Protein AF-A0A225WKA5-F1 (afdb_monomer)

Secondary structure (DSSP, 8-state):
---------------HHHHHHHHHHHHHHTTT--HHHHHHHHHHH--SHHHHHHHHHH---SHHHHHHHHIIIIIS--HHHHHHHHHH--PPTT--HHHHHHHHHHHHHHTT---HHHHHHHHHHT---HHHHHHHHHHHHHS----------SS-HHHHHHHHHHHHHHHHHTT--

Sequence (177 aa):
MSPYVKNDTRMIQPVYSEARSFWNAFERATNGLNDAVGLNAFRVLLKGKAGEDWWMYSKIEDLPTLKTRFCNQFICQTPLQMIERLRNAKRSKGMSAEVWGDVITSLCDAAHVTDPQMRYQYFLTGLRNKECKAAVQTTMVNDIPLQGETPKKSSNEDNVMQQMMDLMQQAQNFMVA

Organism: NCBI:txid4795

Solvent-accessible surface area (backbone atoms only — not comparable to full-atom values): 10729 Å² total; per-residue (Å²): 140,87,84,82,85,81,86,74,77,63,82,67,75,66,55,45,67,56,44,45,51,49,48,56,52,48,51,63,75,39,62,92,54,55,46,71,60,43,50,52,54,50,57,70,68,50,64,62,68,72,43,52,52,49,55,70,74,63,73,65,86,42,56,70,51,41,50,51,53,48,34,53,71,51,50,45,74,41,56,67,54,31,48,52,49,47,73,68,41,58,60,55,92,91,59,54,70,64,65,45,46,53,52,45,50,54,43,28,61,74,34,66,56,79,55,67,67,60,54,49,52,43,54,49,69,16,48,78,50,67,65,62,42,46,56,57,51,55,55,54,68,75,70,58,83,90,68,84,86,88,89,85,94,77,89,55,67,70,56,52,52,51,54,50,50,54,49,55,54,55,57,49,62,67,72,77,107

Foldseek 3Di:
DDDDDDPPPPPPLPPLVNLVVVVVVLCVVCPPPFFVVSVVVVVVVQDDDVSVVCVVPQPDDGPVSVVVSSCPPRNQCDLVNLVVCLLPAADDPPDALVNLLVVLVVSCVSSVPPDPVVSVVSSLNRYPDPVVSVVVVVVVVVPDPPDDDDDDDDDCPVVVVVVVVVVSVVVVVVVVD

Radius of gyration: 23.47 Å; Cα contacts (8 Å, |Δi|>4): 78; chains: 1; bounding box: 44×26×66 Å

Structure (mmCIF, N/CA/C/O backbone):
data_AF-A0A225WKA5-F1
#
_entry.id   AF-A0A225WKA5-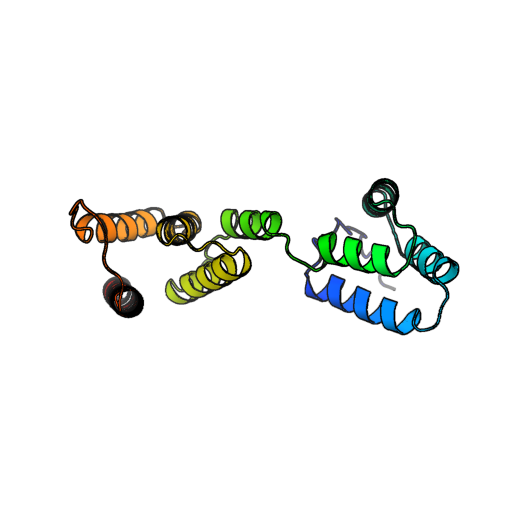F1
#
loop_
_atom_site.group_PDB
_atom_site.id
_atom_site.type_symbol
_atom_site.label_atom_id
_atom_site.label_alt_id
_atom_site.label_comp_id
_atom_site.label_asym_id
_atom_site.label_entity_id
_atom_site.label_seq_id
_atom_site.pdbx_PDB_ins_code
_atom_site.Cartn_x
_atom_site.Cartn_y
_atom_site.Cartn_z
_atom_site.occupancy
_atom_site.B_iso_or_equiv
_atom_site.auth_seq_id
_atom_site.auth_comp_id
_atom_site.auth_asym_id
_atom_site.auth_atom_id
_atom_site.pdbx_PDB_model_num
ATOM 1 N N . MET A 1 1 ? -30.125 -10.705 -28.730 1.00 31.92 1 MET A N 1
ATOM 2 C CA . MET A 1 1 ? -29.424 -9.420 -28.942 1.00 31.92 1 MET A CA 1
ATOM 3 C C . MET A 1 1 ? -29.598 -8.589 -27.686 1.00 31.92 1 MET A C 1
ATOM 5 O O . MET A 1 1 ? -30.723 -8.233 -27.375 1.00 31.92 1 MET A O 1
ATOM 9 N N . SER A 1 2 ? -28.526 -8.379 -26.924 1.00 29.16 2 SER A N 1
ATOM 10 C CA . SER A 1 2 ? -28.539 -7.569 -25.700 1.00 29.16 2 SER A CA 1
ATOM 11 C C . SER A 1 2 ? -27.707 -6.313 -25.957 1.00 29.16 2 SER A C 1
ATOM 13 O O . SER A 1 2 ? -26.537 -6.469 -26.314 1.00 29.16 2 SER A O 1
ATOM 15 N N . PRO A 1 3 ? -28.268 -5.096 -25.861 1.00 43.59 3 PRO A N 1
ATOM 16 C CA . PRO A 1 3 ? -27.495 -3.881 -26.037 1.00 43.59 3 PRO A CA 1
ATOM 17 C C . PRO A 1 3 ? -27.252 -3.177 -24.689 1.00 43.59 3 PRO A C 1
ATOM 19 O O . PRO A 1 3 ? -28.102 -3.179 -23.804 1.00 43.59 3 PRO A O 1
ATOM 22 N N . TYR A 1 4 ? -26.094 -2.518 -24.594 1.00 31.08 4 TYR A N 1
ATOM 23 C CA . TYR A 1 4 ? -25.677 -1.567 -23.552 1.00 31.08 4 TYR A CA 1
ATOM 24 C C . TYR A 1 4 ? -25.194 -2.125 -22.205 1.00 31.08 4 TYR A C 1
ATOM 26 O O . TYR A 1 4 ? -25.865 -2.028 -21.181 1.00 31.08 4 TYR A O 1
ATOM 34 N N . VAL A 1 5 ? -23.919 -2.527 -22.171 1.00 35.34 5 VAL A N 1
ATOM 35 C CA . VAL A 1 5 ? -23.093 -2.355 -20.966 1.00 35.34 5 VAL A CA 1
ATOM 36 C C . VAL A 1 5 ? -22.482 -0.956 -21.035 1.00 35.34 5 VAL A C 1
ATOM 38 O O . VAL A 1 5 ? -21.660 -0.662 -21.903 1.00 35.34 5 VAL A O 1
ATOM 41 N N . LYS A 1 6 ? -22.938 -0.066 -20.151 1.00 34.47 6 LYS A N 1
ATOM 42 C CA . LYS A 1 6 ? -22.339 1.255 -19.940 1.00 34.47 6 LYS A CA 1
ATOM 43 C C . LYS A 1 6 ? -20.906 1.069 -19.442 1.00 34.47 6 LYS A C 1
ATOM 45 O O . LYS A 1 6 ? -20.691 0.536 -18.357 1.00 34.47 6 LYS A O 1
ATOM 50 N N . ASN A 1 7 ? -19.946 1.543 -20.230 1.00 33.62 7 ASN A N 1
ATOM 51 C CA . ASN A 1 7 ? -18.567 1.757 -19.804 1.00 33.62 7 ASN A CA 1
ATOM 52 C C . ASN A 1 7 ? -18.511 2.933 -18.816 1.00 33.62 7 ASN A C 1
ATOM 54 O O . ASN A 1 7 ? -18.065 4.022 -19.157 1.00 33.62 7 ASN A O 1
ATOM 58 N N . ASP A 1 8 ? -18.951 2.704 -17.582 1.00 28.50 8 ASP A N 1
ATOM 59 C CA . ASP A 1 8 ? -18.585 3.527 -16.428 1.00 28.50 8 ASP A CA 1
ATOM 60 C C . ASP A 1 8 ? -17.388 2.876 -15.730 1.00 28.50 8 ASP A C 1
ATOM 62 O O . ASP A 1 8 ? -17.425 2.493 -14.562 1.00 28.50 8 ASP A O 1
ATOM 66 N N . THR A 1 9 ? -16.279 2.745 -16.462 1.00 37.16 9 THR A N 1
ATOM 67 C CA . THR A 1 9 ? -14.976 2.470 -15.848 1.00 37.16 9 THR A CA 1
ATOM 68 C C . THR A 1 9 ? -14.445 3.783 -15.282 1.00 37.16 9 THR A C 1
ATOM 70 O O . THR A 1 9 ? -13.454 4.347 -15.744 1.00 37.16 9 THR A O 1
ATOM 73 N N . ARG A 1 10 ? -15.133 4.297 -14.254 1.00 39.62 10 ARG A N 1
ATOM 74 C CA . ARG A 1 10 ? -14.455 5.086 -13.225 1.00 39.62 10 ARG A CA 1
ATOM 75 C C . ARG A 1 10 ? -13.290 4.220 -12.800 1.00 39.62 10 ARG A C 1
ATOM 77 O O . ARG A 1 10 ? -13.540 3.066 -12.473 1.00 39.62 10 ARG A O 1
ATOM 84 N N . MET A 1 11 ? -12.073 4.752 -12.886 1.00 37.97 11 MET A N 1
ATOM 85 C CA . MET A 1 11 ? -10.850 4.161 -12.348 1.00 37.97 11 MET A CA 1
ATOM 86 C C . MET A 1 11 ? -11.195 3.387 -11.079 1.00 37.97 11 MET A C 1
ATOM 88 O O . MET A 1 11 ? -11.372 3.978 -10.011 1.00 37.97 11 MET A O 1
ATOM 92 N N . ILE A 1 12 ? -11.397 2.078 -11.240 1.00 36.72 12 ILE A N 1
ATOM 93 C CA . ILE A 1 12 ? -11.594 1.172 -10.130 1.00 36.72 12 ILE A CA 1
ATOM 94 C C . ILE A 1 12 ? -10.272 1.317 -9.412 1.00 36.72 12 ILE A C 1
ATOM 96 O O . ILE A 1 12 ? -9.218 1.077 -10.004 1.00 36.72 12 ILE A O 1
ATOM 100 N N . GLN A 1 13 ? -10.321 1.855 -8.192 1.00 39.25 13 GLN A N 1
ATOM 101 C CA . GLN A 1 13 ? -9.185 1.766 -7.295 1.00 39.25 13 GLN A CA 1
ATOM 102 C C . GLN A 1 13 ? -8.666 0.343 -7.426 1.00 39.25 13 GLN A C 1
ATOM 104 O O . GLN A 1 13 ? -9.467 -0.562 -7.183 1.00 39.25 13 GLN A O 1
ATOM 109 N N . PRO A 1 14 ? -7.422 0.125 -7.882 1.00 43.31 14 PRO A N 1
ATOM 110 C CA . PRO A 1 14 ? -6.991 -1.222 -8.156 1.00 43.31 14 PRO A CA 1
ATOM 111 C C . PRO A 1 14 ? -7.135 -1.970 -6.844 1.00 43.31 14 PRO A C 1
ATOM 113 O O . PRO A 1 14 ? -6.520 -1.622 -5.830 1.00 43.31 14 PRO A O 1
ATOM 116 N N . VAL A 1 15 ? -8.012 -2.968 -6.837 1.00 47.06 15 VAL A N 1
ATOM 117 C CA . VAL A 1 15 ? -7.947 -3.973 -5.796 1.00 47.06 15 VAL A CA 1
ATOM 118 C C . VAL A 1 15 ? -6.543 -4.539 -5.974 1.00 47.06 15 VAL A C 1
ATOM 120 O O . VAL A 1 15 ? -6.186 -4.967 -7.065 1.00 47.06 15 VAL A O 1
ATOM 123 N N . TYR A 1 16 ? -5.691 -4.417 -4.959 1.00 50.78 16 TYR A N 1
ATOM 124 C CA . TYR A 1 16 ? -4.251 -4.709 -5.041 1.00 50.78 16 TYR A CA 1
ATOM 125 C C . TYR A 1 16 ? -3.954 -6.076 -5.683 1.00 50.78 16 TYR A C 1
ATOM 127 O O . TYR A 1 16 ? -2.935 -6.253 -6.353 1.00 50.78 16 TYR A O 1
ATOM 135 N N . SER A 1 17 ? -4.885 -7.024 -5.541 1.00 56.81 17 SER A N 1
ATOM 136 C CA . SER A 1 17 ? -4.888 -8.325 -6.211 1.00 56.81 17 SER A CA 1
ATOM 137 C C . SER A 1 17 ? -4.897 -8.240 -7.741 1.00 56.81 17 SER A C 1
ATOM 139 O O . SER A 1 17 ? -4.194 -9.010 -8.392 1.00 56.81 17 SER A O 1
ATOM 141 N N . GLU A 1 18 ? -5.644 -7.313 -8.333 1.00 72.00 18 GLU A N 1
ATOM 142 C CA . GLU A 1 18 ? -5.747 -7.118 -9.782 1.00 72.00 18 GLU A CA 1
ATOM 143 C C . GLU A 1 18 ? -4.481 -6.480 -10.355 1.00 72.00 18 GLU A C 1
ATOM 145 O O . GLU A 1 18 ? -3.959 -6.967 -11.355 1.00 72.00 18 GLU A O 1
ATOM 150 N N . ALA A 1 19 ? -3.919 -5.464 -9.690 1.00 77.94 19 ALA A N 1
ATOM 151 C CA . ALA A 1 19 ? -2.657 -4.846 -10.111 1.00 77.94 19 ALA A CA 1
ATOM 152 C C . ALA A 1 19 ? -1.478 -5.830 -10.025 1.00 77.94 19 ALA A C 1
ATOM 154 O O . ALA A 1 19 ? -0.649 -5.902 -10.935 1.00 77.94 19 ALA A O 1
ATOM 155 N N . ARG A 1 20 ? -1.425 -6.640 -8.958 1.00 78.62 20 ARG A N 1
ATOM 156 C CA . ARG A 1 20 ? -0.445 -7.725 -8.810 1.00 78.62 20 ARG A CA 1
ATOM 157 C C . ARG A 1 20 ? -0.624 -8.796 -9.892 1.00 78.62 20 ARG A C 1
ATOM 159 O O . ARG A 1 20 ? 0.364 -9.216 -10.486 1.00 78.62 20 ARG A O 1
ATOM 166 N N . SER A 1 21 ? -1.861 -9.214 -10.166 1.00 82.88 21 SER A N 1
ATOM 167 C CA . SER A 1 21 ? -2.159 -10.220 -11.198 1.00 82.88 21 SER A CA 1
ATOM 168 C C . SER A 1 21 ? -1.810 -9.722 -12.599 1.00 82.88 21 SER A C 1
ATOM 170 O O . SER A 1 21 ? -1.187 -10.452 -13.368 1.00 82.88 21 SER A O 1
ATOM 172 N N . PHE A 1 22 ? -2.136 -8.463 -12.904 1.00 86.31 22 PHE A N 1
ATOM 173 C CA . PHE A 1 22 ? -1.731 -7.791 -14.134 1.00 86.31 22 PHE A CA 1
ATOM 174 C C . PHE A 1 22 ? -0.208 -7.787 -14.289 1.00 86.31 22 PHE A C 1
ATOM 176 O O . PHE A 1 22 ? 0.294 -8.227 -15.321 1.00 86.31 22 PHE A O 1
ATOM 183 N N . TRP A 1 23 ? 0.529 -7.362 -13.255 1.00 88.38 23 TRP A N 1
ATOM 184 C CA . TRP A 1 23 ? 1.991 -7.324 -13.313 1.00 88.38 23 TRP A CA 1
ATOM 185 C C . TRP A 1 23 ? 2.598 -8.707 -13.562 1.00 88.38 23 TRP A C 1
ATOM 187 O O . TRP A 1 23 ? 3.473 -8.849 -14.408 1.00 88.38 23 TRP A O 1
ATOM 197 N N . ASN A 1 24 ? 2.099 -9.743 -12.884 1.00 86.25 24 ASN A N 1
ATOM 198 C CA . ASN A 1 24 ? 2.574 -11.113 -13.083 1.00 86.25 24 ASN A CA 1
ATOM 199 C C . ASN A 1 24 ? 2.313 -11.622 -14.512 1.00 86.25 24 ASN A C 1
ATOM 201 O O . ASN A 1 24 ? 3.142 -12.337 -15.075 1.00 86.25 24 ASN A O 1
ATOM 205 N N . ALA A 1 25 ? 1.165 -11.278 -15.105 1.00 88.62 25 ALA A N 1
ATOM 206 C CA . ALA A 1 25 ? 0.852 -11.634 -16.487 1.00 88.62 25 ALA A CA 1
ATOM 207 C C . ALA A 1 25 ? 1.746 -10.881 -17.483 1.00 88.62 25 ALA A C 1
ATOM 209 O O . ALA A 1 25 ? 2.270 -11.492 -18.414 1.00 88.62 25 ALA A O 1
ATOM 210 N N . PHE A 1 26 ? 1.961 -9.583 -17.253 1.00 88.69 26 PHE A N 1
ATOM 211 C CA . PHE A 1 26 ? 2.866 -8.755 -18.046 1.00 88.69 26 PHE A CA 1
ATOM 212 C C . PHE A 1 26 ? 4.297 -9.303 -18.004 1.00 88.69 26 PHE A C 1
ATOM 214 O O . PHE A 1 26 ? 4.866 -9.581 -19.051 1.00 88.69 26 PHE A O 1
ATOM 221 N N . GLU A 1 27 ? 4.836 -9.569 -16.811 1.00 89.31 27 GLU A N 1
ATOM 222 C CA . GLU A 1 27 ? 6.197 -10.084 -16.625 1.00 89.31 27 GLU A CA 1
ATOM 223 C C . GLU A 1 27 ? 6.415 -11.429 -17.331 1.00 89.31 27 GLU A C 1
ATOM 225 O O . GLU A 1 27 ? 7.447 -11.633 -17.965 1.00 89.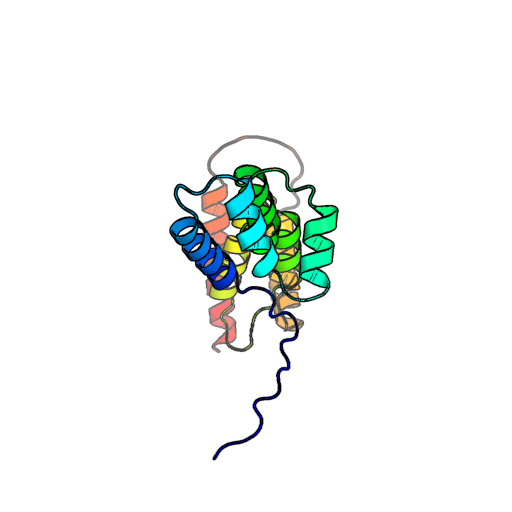31 27 GLU A O 1
ATOM 230 N N . ARG A 1 28 ? 5.422 -12.330 -17.298 1.00 89.75 28 ARG A N 1
ATOM 231 C CA . ARG A 1 28 ? 5.469 -13.590 -18.059 1.00 89.75 28 ARG A CA 1
ATOM 232 C C . ARG A 1 28 ? 5.476 -13.360 -19.568 1.00 89.75 28 ARG A C 1
ATOM 234 O O . ARG A 1 28 ? 6.207 -14.049 -20.271 1.00 89.75 28 ARG A O 1
ATOM 241 N N . ALA A 1 29 ? 4.666 -12.423 -20.057 1.00 86.56 29 ALA A N 1
ATOM 242 C CA . ALA A 1 29 ? 4.556 -12.121 -21.483 1.00 86.56 29 ALA A CA 1
ATOM 243 C C . ALA A 1 29 ? 5.790 -11.390 -22.032 1.00 86.56 29 ALA A C 1
ATOM 245 O O . ALA A 1 29 ? 6.108 -11.531 -23.211 1.00 86.56 29 ALA A O 1
ATOM 246 N N . THR A 1 30 ? 6.488 -10.625 -21.191 1.00 86.38 30 THR A N 1
ATOM 247 C CA . THR A 1 30 ? 7.678 -9.862 -21.583 1.00 86.38 30 THR A CA 1
ATOM 248 C C . THR A 1 30 ? 8.992 -10.516 -21.173 1.00 86.38 30 THR A C 1
ATOM 250 O O . THR A 1 30 ? 10.053 -9.918 -21.353 1.00 86.38 30 THR A O 1
ATOM 253 N N . ASN A 1 31 ? 8.954 -11.730 -20.620 1.00 86.81 31 ASN A N 1
ATOM 254 C CA . ASN A 1 31 ? 10.154 -12.439 -20.201 1.00 86.81 31 ASN A CA 1
ATOM 255 C C . ASN A 1 31 ? 11.072 -12.711 -21.406 1.00 86.81 31 ASN A C 1
ATOM 257 O O . ASN A 1 31 ? 10.655 -13.330 -22.382 1.00 86.81 31 ASN A O 1
ATOM 261 N N . GLY A 1 32 ? 12.322 -12.250 -21.334 1.00 83.75 32 GLY A N 1
ATOM 262 C CA . GLY A 1 32 ? 13.297 -12.378 -22.423 1.00 83.75 32 GLY A CA 1
ATOM 263 C C . GLY A 1 32 ? 13.188 -11.318 -23.528 1.00 83.75 32 GLY A C 1
ATOM 264 O O . GLY A 1 32 ? 13.974 -11.361 -24.474 1.00 83.75 32 GLY A O 1
ATOM 265 N N . LEU A 1 33 ? 12.262 -10.357 -23.423 1.00 89.25 33 LEU A N 1
ATOM 266 C CA . LEU A 1 33 ? 12.258 -9.179 -24.293 1.00 89.25 33 LEU A CA 1
ATOM 267 C C . LEU A 1 33 ? 13.326 -8.178 -23.843 1.00 89.25 33 LEU A C 1
ATOM 269 O O . LEU A 1 33 ? 13.637 -8.070 -22.659 1.00 89.25 33 LEU A O 1
ATOM 273 N N . ASN A 1 34 ? 13.860 -7.412 -24.794 1.00 92.31 34 ASN A N 1
ATOM 274 C CA . ASN A 1 34 ? 14.689 -6.258 -24.458 1.00 92.31 34 ASN A CA 1
ATOM 275 C C . ASN A 1 34 ? 13.832 -5.115 -23.883 1.00 92.31 34 ASN A C 1
ATOM 277 O O . ASN A 1 34 ? 12.622 -5.042 -24.134 1.00 92.31 34 ASN A O 1
ATOM 281 N N . ASP A 1 35 ? 14.478 -4.204 -23.151 1.00 91.00 35 ASP A N 1
ATOM 282 C CA . ASP A 1 35 ? 13.795 -3.113 -22.450 1.00 91.00 35 ASP A CA 1
ATOM 283 C C . ASP A 1 35 ? 12.934 -2.259 -23.385 1.00 91.00 35 ASP A C 1
ATOM 285 O O . ASP A 1 35 ? 11.771 -2.001 -23.089 1.00 91.00 35 ASP A O 1
ATOM 289 N N . ALA A 1 36 ? 13.449 -1.886 -24.558 1.00 91.94 36 ALA A N 1
ATOM 290 C CA . ALA A 1 36 ? 12.721 -1.043 -25.505 1.00 91.94 36 ALA A CA 1
ATOM 291 C C . ALA A 1 36 ? 11.400 -1.680 -25.973 1.00 91.94 36 ALA A C 1
ATOM 293 O O . ALA A 1 36 ? 10.366 -1.009 -26.035 1.00 91.94 36 ALA A O 1
ATOM 294 N N . VAL A 1 37 ? 11.406 -2.980 -26.285 1.00 92.25 37 VAL A N 1
ATOM 295 C CA . VAL A 1 37 ? 10.198 -3.705 -26.706 1.00 92.25 37 VAL A CA 1
ATOM 296 C C . VAL A 1 37 ? 9.228 -3.855 -25.536 1.00 92.25 37 VAL A C 1
ATOM 298 O O . VAL A 1 37 ? 8.034 -3.595 -25.701 1.00 92.25 37 VAL A O 1
ATOM 301 N N . GLY A 1 38 ? 9.720 -4.218 -24.350 1.00 92.12 38 GLY A N 1
ATOM 302 C CA . GLY A 1 38 ? 8.879 -4.375 -23.163 1.00 92.12 38 GLY A CA 1
ATOM 303 C C . GLY A 1 38 ? 8.224 -3.063 -22.712 1.00 92.12 38 GLY A C 1
ATOM 304 O O . GLY A 1 38 ? 7.031 -3.043 -22.406 1.00 92.12 38 GLY A O 1
ATOM 305 N N . LEU A 1 39 ? 8.960 -1.948 -22.743 1.00 92.81 39 LEU A N 1
ATOM 306 C CA . LEU A 1 39 ? 8.435 -0.619 -22.417 1.00 92.81 39 LEU A CA 1
ATOM 307 C C . LEU A 1 39 ? 7.378 -0.155 -23.423 1.00 92.81 39 LEU A C 1
ATOM 309 O O . LEU A 1 39 ? 6.334 0.358 -23.020 1.00 92.81 39 LEU A O 1
ATOM 313 N N . ASN A 1 40 ? 7.601 -0.375 -24.721 1.00 90.56 40 ASN A N 1
ATOM 314 C CA . ASN A 1 40 ? 6.606 -0.058 -25.746 1.00 90.56 40 ASN A CA 1
ATOM 315 C C . ASN A 1 40 ? 5.336 -0.901 -25.586 1.00 90.56 40 ASN A C 1
ATOM 317 O O . ASN A 1 40 ? 4.233 -0.362 -25.670 1.00 90.56 40 ASN A O 1
ATOM 321 N N . ALA A 1 41 ? 5.475 -2.199 -25.294 1.00 89.00 41 ALA A N 1
ATOM 322 C CA . ALA A 1 41 ? 4.337 -3.066 -25.007 1.00 89.00 41 ALA A CA 1
ATOM 323 C C . ALA A 1 41 ? 3.537 -2.559 -23.796 1.00 89.00 41 ALA A C 1
ATOM 325 O O . ALA A 1 41 ? 2.313 -2.465 -23.866 1.00 89.00 41 ALA A O 1
ATOM 326 N N . PHE A 1 42 ? 4.214 -2.155 -22.715 1.00 89.44 42 PHE A N 1
ATOM 327 C CA . PHE A 1 42 ? 3.549 -1.565 -21.552 1.00 89.44 42 PHE A CA 1
ATOM 328 C C . PHE A 1 42 ? 2.824 -0.258 -21.897 1.00 89.44 42 PHE A C 1
ATOM 330 O O . PHE A 1 42 ? 1.690 -0.048 -21.470 1.00 89.44 42 PHE A O 1
ATOM 337 N N . ARG A 1 43 ? 3.443 0.608 -22.707 1.00 86.62 43 ARG A N 1
ATOM 338 C CA . ARG A 1 43 ? 2.855 1.887 -23.124 1.00 86.62 43 ARG A CA 1
ATOM 339 C C . ARG A 1 43 ? 1.572 1.711 -23.936 1.00 86.62 43 ARG A C 1
ATOM 341 O O . ARG A 1 43 ? 0.646 2.487 -23.764 1.00 86.62 43 ARG A O 1
ATOM 348 N N . VAL A 1 44 ? 1.479 0.668 -24.761 1.00 86.38 44 VAL A N 1
ATOM 349 C CA . VAL A 1 44 ? 0.239 0.319 -25.485 1.00 86.38 44 VAL A CA 1
ATOM 350 C C . VAL A 1 44 ? -0.861 -0.177 -24.537 1.00 86.38 44 VAL A C 1
ATOM 352 O O . VAL A 1 44 ? -2.050 -0.003 -24.811 1.00 86.38 44 VAL A O 1
ATOM 355 N N . LEU A 1 45 ? -0.483 -0.809 -23.421 1.00 84.69 45 LEU A N 1
ATOM 356 C CA . LEU A 1 45 ? -1.426 -1.289 -22.408 1.00 84.69 45 LEU A CA 1
ATOM 357 C C . LEU A 1 45 ? -1.939 -0.170 -21.495 1.00 84.69 45 LEU A C 1
ATOM 359 O O . LEU A 1 45 ? -3.030 -0.309 -20.934 1.00 84.69 45 LEU A O 1
ATOM 363 N N . LEU A 1 46 ? -1.192 0.928 -21.352 1.00 82.06 46 LEU A N 1
ATOM 364 C CA . LEU A 1 46 ? -1.665 2.117 -20.654 1.00 82.06 46 LEU A CA 1
ATOM 365 C C . LEU A 1 46 ? -2.862 2.717 -21.392 1.00 82.06 46 LEU A C 1
ATOM 367 O O . LEU A 1 46 ? -2.856 2.921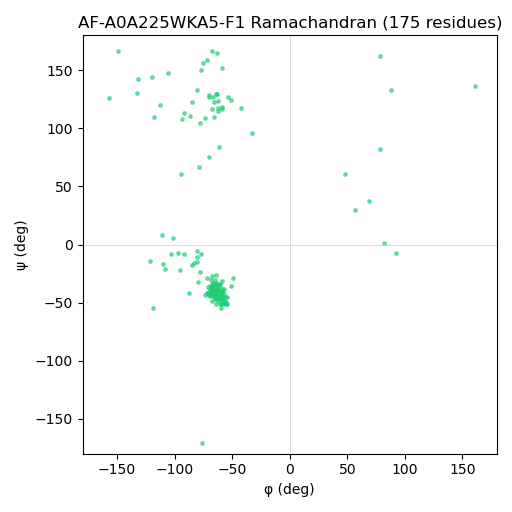 -22.602 1.00 82.06 46 LEU A O 1
ATOM 371 N N . LYS A 1 47 ? -3.931 2.981 -20.641 1.00 78.94 47 LYS A N 1
ATOM 372 C CA . LYS A 1 47 ? -5.159 3.569 -21.171 1.00 78.94 47 LYS A CA 1
ATOM 373 C C . LYS A 1 47 ? -5.604 4.729 -20.300 1.00 78.94 47 LYS A C 1
ATOM 375 O O . LYS A 1 47 ? -5.559 4.661 -19.073 1.00 78.94 47 LYS A O 1
ATOM 380 N N . GLY A 1 48 ? -6.122 5.760 -20.960 1.00 80.81 48 GLY A N 1
ATOM 381 C CA . GLY A 1 48 ? -6.713 6.923 -20.311 1.00 80.81 48 GLY A CA 1
ATOM 382 C C . GLY A 1 48 ? -5.688 7.930 -19.784 1.00 80.81 48 GLY A C 1
ATOM 383 O O . GLY A 1 48 ? -4.510 7.637 -19.596 1.00 80.81 48 GLY A O 1
ATOM 384 N N . LYS A 1 49 ? -6.175 9.147 -19.521 1.00 78.94 49 LYS A N 1
ATOM 385 C CA . LYS A 1 49 ? -5.343 10.307 -19.175 1.00 78.94 49 LYS A CA 1
ATOM 386 C C . LYS A 1 49 ? -4.470 10.085 -17.933 1.00 78.94 49 LYS A C 1
ATOM 388 O O . LYS A 1 49 ? -3.314 10.474 -17.927 1.00 78.94 49 LYS A O 1
ATOM 393 N N . ALA A 1 50 ? -4.999 9.421 -16.905 1.00 75.12 50 ALA A N 1
ATOM 394 C CA . ALA A 1 50 ? -4.260 9.176 -15.666 1.00 75.12 50 ALA A CA 1
ATOM 395 C C . ALA A 1 50 ? -3.048 8.242 -15.853 1.00 75.12 50 ALA A C 1
ATOM 397 O O . ALA A 1 50 ? -2.029 8.431 -15.193 1.00 75.12 50 ALA A O 1
ATOM 398 N N . GLY A 1 51 ? -3.149 7.249 -16.746 1.00 80.75 51 GLY A N 1
ATOM 399 C CA . GLY A 1 51 ? -2.042 6.344 -17.064 1.00 80.75 51 GLY A CA 1
ATOM 400 C C . GLY A 1 51 ? -0.943 7.036 -17.871 1.00 80.75 51 GLY A C 1
ATOM 401 O O . GLY A 1 51 ? 0.235 6.880 -17.558 1.00 80.75 51 GLY A O 1
ATOM 402 N N . GLU A 1 52 ? -1.340 7.852 -18.850 1.00 83.06 52 GLU A N 1
ATOM 403 C CA . GLU A 1 52 ? -0.423 8.672 -19.656 1.00 83.06 52 GLU A CA 1
ATOM 404 C C . GLU A 1 52 ? 0.302 9.727 -18.809 1.00 83.06 52 GLU A C 1
ATOM 406 O O . GLU A 1 52 ? 1.526 9.838 -18.878 1.00 83.06 52 GLU A O 1
ATOM 411 N N . ASP A 1 53 ? -0.430 10.451 -17.952 1.00 84.31 53 ASP A N 1
ATOM 412 C CA . ASP A 1 53 ? 0.153 11.432 -17.032 1.00 84.31 53 ASP A CA 1
ATOM 413 C C . ASP A 1 53 ? 1.169 10.741 -16.100 1.00 84.31 53 ASP A C 1
ATOM 415 O O . ASP A 1 53 ? 2.302 11.201 -15.952 1.00 84.31 53 ASP A O 1
ATOM 419 N N . TRP A 1 54 ? 0.811 9.590 -15.512 1.00 85.94 54 TRP A N 1
ATOM 420 C CA . TRP A 1 54 ? 1.730 8.823 -14.664 1.00 85.94 54 TRP A CA 1
ATOM 421 C C . TRP A 1 54 ? 2.997 8.406 -15.415 1.00 85.94 54 TRP A C 1
ATOM 423 O O . TRP A 1 54 ? 4.095 8.573 -14.882 1.00 85.94 54 TRP A O 1
ATOM 433 N N . TRP A 1 55 ? 2.872 7.904 -16.644 1.00 86.56 55 TRP A N 1
ATOM 434 C CA . TRP A 1 55 ? 4.016 7.508 -17.465 1.00 86.56 55 TRP A CA 1
ATOM 435 C C . TRP A 1 55 ? 4.953 8.685 -17.744 1.00 86.56 55 TRP A C 1
ATOM 437 O O . TRP A 1 55 ? 6.164 8.570 -17.546 1.00 86.56 55 TRP A O 1
ATOM 447 N N . MET A 1 56 ? 4.394 9.836 -18.129 1.00 85.88 56 MET A N 1
ATOM 448 C CA . MET A 1 56 ? 5.153 11.054 -18.417 1.00 85.88 56 MET A CA 1
ATOM 449 C C . MET A 1 56 ? 5.965 11.534 -17.204 1.00 85.88 56 MET A C 1
ATOM 451 O O . MET A 1 56 ? 7.129 11.907 -17.351 1.00 85.88 56 MET A O 1
ATOM 455 N N . TYR A 1 57 ? 5.384 11.496 -16.001 1.00 85.50 57 TYR A N 1
ATOM 456 C CA . TYR A 1 57 ? 6.052 11.971 -14.783 1.00 85.50 57 TYR A CA 1
ATOM 457 C C . TYR A 1 57 ? 6.962 10.932 -14.113 1.00 85.50 57 TYR A C 1
ATOM 459 O O . TYR A 1 57 ? 7.824 11.304 -13.315 1.00 85.50 57 TYR A O 1
ATOM 467 N N . SER A 1 58 ? 6.812 9.642 -14.429 1.00 78.81 58 SER A N 1
ATOM 468 C CA . SER A 1 58 ? 7.528 8.561 -13.732 1.00 78.81 58 SER A CA 1
ATOM 469 C C . SER A 1 58 ? 8.972 8.342 -14.188 1.00 78.81 58 SER A C 1
ATOM 471 O O . SER A 1 58 ? 9.693 7.621 -13.497 1.00 78.81 58 SER A O 1
ATOM 473 N N . LYS A 1 59 ? 9.401 8.969 -15.298 1.00 85.56 59 LYS A N 1
ATOM 474 C CA . LYS A 1 59 ? 10.763 8.871 -15.869 1.00 85.56 59 LYS A CA 1
ATOM 475 C C . LYS A 1 59 ? 11.250 7.418 -15.970 1.00 85.56 59 LYS A C 1
ATOM 477 O O . LYS A 1 59 ? 12.204 7.016 -15.311 1.00 85.56 59 LYS A O 1
ATOM 482 N N . ILE A 1 60 ? 10.518 6.611 -16.733 1.00 90.56 60 ILE A N 1
ATOM 483 C CA . ILE A 1 60 ? 10.784 5.179 -16.887 1.00 90.56 60 ILE A CA 1
ATOM 484 C C . ILE A 1 60 ? 11.709 4.977 -18.089 1.00 90.56 60 ILE A C 1
ATOM 486 O O . ILE A 1 60 ? 11.305 5.238 -19.221 1.00 90.56 60 ILE A O 1
ATOM 490 N N . GLU A 1 61 ? 12.933 4.519 -17.830 1.00 89.88 61 GLU A N 1
ATOM 491 C CA . GLU A 1 61 ? 13.981 4.341 -18.850 1.00 89.88 61 GLU A CA 1
ATOM 492 C C . GLU A 1 61 ? 14.272 2.861 -19.163 1.00 89.88 61 GLU A C 1
ATOM 494 O O . GLU A 1 61 ? 14.746 2.548 -20.250 1.00 89.88 61 GLU A O 1
ATOM 499 N N . ASP A 1 62 ? 13.916 1.944 -18.256 1.00 92.31 62 ASP A N 1
ATOM 500 C CA . ASP A 1 62 ? 14.142 0.498 -18.379 1.00 92.31 62 ASP A CA 1
ATOM 501 C C . ASP A 1 62 ? 13.043 -0.326 -17.666 1.00 92.31 62 ASP A C 1
ATOM 503 O O . ASP A 1 62 ? 12.230 0.209 -16.893 1.00 92.31 62 ASP A O 1
ATOM 507 N N . LEU A 1 63 ? 12.971 -1.639 -17.940 1.00 89.19 63 LEU A N 1
ATOM 508 C CA . LEU A 1 63 ? 11.979 -2.530 -17.319 1.00 89.19 63 LEU A CA 1
ATOM 509 C C . LEU A 1 63 ? 12.126 -2.654 -15.789 1.00 89.19 63 LEU A C 1
ATOM 511 O O . LEU A 1 63 ? 11.094 -2.691 -15.107 1.00 89.19 63 LEU A O 1
ATOM 515 N N . PRO A 1 64 ? 13.337 -2.697 -15.196 1.00 89.12 64 PRO A N 1
ATOM 516 C CA . PRO A 1 64 ? 13.498 -2.668 -13.739 1.00 89.12 64 PRO A CA 1
ATOM 517 C C . PRO A 1 64 ? 12.911 -1.413 -13.073 1.00 89.12 64 PRO A C 1
ATOM 519 O O . PRO A 1 64 ? 12.248 -1.500 -12.030 1.00 89.12 64 PRO A O 1
ATOM 522 N N . THR A 1 65 ? 13.095 -0.245 -13.683 1.00 89.50 65 THR A N 1
ATOM 523 C CA . THR A 1 65 ? 12.547 1.034 -13.224 1.00 89.50 65 THR A CA 1
ATOM 524 C C . THR A 1 65 ? 11.033 1.035 -13.369 1.00 89.50 65 THR A C 1
ATOM 526 O O . THR A 1 65 ? 10.336 1.404 -12.419 1.00 89.50 65 THR A O 1
ATOM 529 N N . LEU A 1 66 ? 10.504 0.537 -14.493 1.00 90.88 66 LEU A N 1
ATOM 530 C CA . LEU A 1 66 ? 9.065 0.328 -14.679 1.00 90.88 66 LEU A CA 1
ATOM 531 C C . LEU A 1 66 ? 8.488 -0.539 -13.556 1.00 90.88 66 LEU A C 1
ATOM 533 O O . LEU A 1 66 ? 7.525 -0.135 -12.904 1.00 90.88 66 LEU A O 1
ATOM 537 N N . LYS A 1 67 ? 9.101 -1.699 -13.294 1.00 86.25 67 LYS A N 1
ATOM 538 C CA . LYS A 1 67 ? 8.692 -2.630 -12.234 1.00 86.25 67 LYS A CA 1
ATOM 539 C C . LYS A 1 67 ? 8.652 -1.944 -10.883 1.00 86.25 67 LYS A C 1
ATOM 541 O O . LYS A 1 67 ? 7.649 -2.035 -10.179 1.00 86.25 67 LYS A O 1
ATOM 546 N N . THR A 1 68 ? 9.715 -1.227 -10.539 1.00 82.56 68 THR A N 1
ATOM 547 C CA . THR A 1 68 ? 9.834 -0.520 -9.261 1.00 82.56 68 THR A CA 1
ATOM 548 C C . THR A 1 68 ? 8.757 0.553 -9.113 1.00 82.56 68 THR A C 1
ATOM 550 O O . THR A 1 68 ? 8.063 0.596 -8.096 1.00 82.56 68 THR A O 1
ATOM 553 N N . ARG A 1 69 ? 8.559 1.400 -10.130 1.00 84.56 69 ARG A N 1
ATOM 554 C CA . ARG A 1 69 ? 7.555 2.477 -10.105 1.00 84.56 69 ARG A CA 1
ATOM 555 C C . ARG A 1 69 ? 6.134 1.926 -10.082 1.00 84.56 69 ARG A C 1
ATOM 557 O O . ARG A 1 69 ? 5.321 2.394 -9.289 1.00 84.56 69 ARG A O 1
ATOM 564 N N . PHE A 1 70 ? 5.848 0.918 -10.904 1.00 85.25 70 PHE A N 1
ATOM 565 C CA . PHE A 1 70 ? 4.542 0.268 -10.951 1.00 85.25 70 PHE A CA 1
ATOM 566 C C . PHE A 1 70 ? 4.222 -0.415 -9.625 1.00 85.25 70 PHE A C 1
ATOM 568 O O . PHE A 1 70 ? 3.126 -0.247 -9.093 1.00 85.25 70 PHE A O 1
ATOM 575 N N . CYS A 1 71 ? 5.197 -1.132 -9.056 1.00 78.25 71 CYS A N 1
ATOM 576 C CA . CYS A 1 71 ? 5.031 -1.751 -7.754 1.00 78.25 71 CYS A CA 1
ATOM 577 C C . CYS A 1 71 ? 4.743 -0.680 -6.704 1.00 78.25 71 CYS A C 1
ATOM 579 O O . CYS A 1 71 ? 3.698 -0.738 -6.078 1.00 78.25 71 CYS A O 1
ATOM 581 N N . ASN A 1 72 ? 5.581 0.346 -6.574 1.00 76.12 72 ASN A N 1
ATOM 582 C CA . ASN A 1 72 ? 5.398 1.391 -5.563 1.00 76.12 72 ASN A CA 1
ATOM 583 C C . ASN A 1 72 ? 4.069 2.149 -5.671 1.00 76.12 72 ASN A C 1
ATOM 585 O O . ASN A 1 72 ? 3.549 2.605 -4.657 1.00 76.12 72 ASN A O 1
ATOM 589 N N . GLN A 1 73 ? 3.533 2.298 -6.881 1.00 75.25 73 GLN A N 1
ATOM 590 C CA . GLN A 1 73 ? 2.308 3.056 -7.113 1.00 75.25 73 GLN A CA 1
ATOM 591 C C . GLN A 1 73 ? 1.038 2.209 -6.962 1.00 75.25 73 GLN A C 1
ATOM 593 O O . GLN A 1 73 ? 0.039 2.696 -6.427 1.00 75.25 73 GLN A O 1
ATOM 598 N N . PHE A 1 74 ? 1.057 0.974 -7.471 1.00 75.44 74 PHE A N 1
ATOM 599 C CA . PHE A 1 74 ? -0.153 0.176 -7.694 1.00 75.44 74 PHE A CA 1
ATOM 600 C C . PHE A 1 74 ? -0.171 -1.159 -6.943 1.00 75.44 74 PHE A C 1
ATOM 602 O O . PHE A 1 74 ? -1.228 -1.780 -6.850 1.00 75.44 74 PHE A O 1
ATOM 609 N N . ILE A 1 75 ? 0.968 -1.618 -6.415 1.00 70.38 75 ILE A N 1
ATOM 610 C CA . ILE A 1 75 ? 1.091 -2.924 -5.748 1.00 70.38 75 ILE A CA 1
ATOM 611 C C . ILE A 1 75 ? 1.501 -2.774 -4.281 1.00 70.38 75 ILE A C 1
ATOM 613 O O . ILE A 1 75 ? 0.844 -3.316 -3.398 1.00 70.38 75 ILE A O 1
ATOM 617 N N . CYS A 1 76 ? 2.600 -2.079 -4.012 1.00 65.56 76 CYS A N 1
ATOM 618 C CA . CYS A 1 76 ? 3.037 -1.727 -2.677 1.00 65.56 76 CYS A CA 1
ATOM 619 C C . CYS A 1 76 ? 2.066 -0.684 -2.140 1.00 65.56 76 CYS A C 1
ATOM 621 O O . CYS A 1 76 ? 1.848 0.354 -2.761 1.00 65.56 76 CYS A O 1
ATOM 623 N N . GLN A 1 77 ? 1.509 -0.935 -0.964 1.00 66.06 77 GLN A N 1
ATOM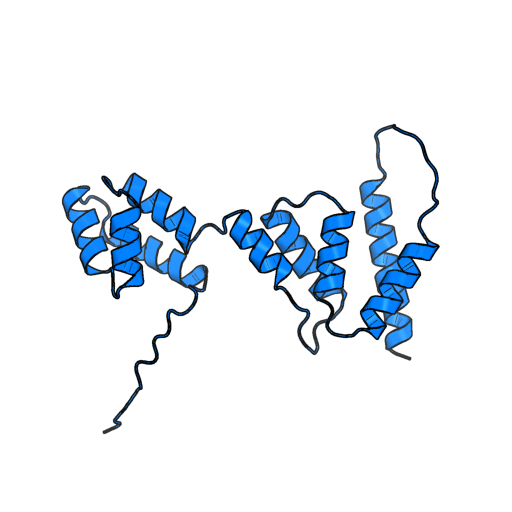 624 C CA . GLN A 1 77 ? 0.905 0.138 -0.197 1.00 66.06 77 GLN A CA 1
ATOM 625 C C . GLN A 1 77 ? 2.063 0.967 0.357 1.00 66.06 77 GLN A C 1
ATOM 627 O O . GLN A 1 77 ? 2.822 0.487 1.198 1.00 66.06 77 GLN A O 1
ATOM 632 N N . THR A 1 78 ? 2.264 2.184 -0.152 1.00 66.88 78 THR A N 1
ATOM 633 C CA . THR A 1 78 ? 3.251 3.083 0.464 1.00 66.88 78 THR A CA 1
ATOM 634 C C . THR A 1 78 ? 2.862 3.317 1.930 1.00 66.88 78 THR A C 1
ATOM 636 O O . THR A 1 78 ? 1.668 3.283 2.239 1.00 66.88 78 THR A O 1
ATOM 639 N N . PRO A 1 79 ? 3.804 3.604 2.847 1.00 64.69 79 PRO A N 1
ATOM 640 C CA . PRO A 1 79 ? 3.457 3.933 4.232 1.00 64.69 79 PRO A CA 1
ATOM 641 C C . PRO A 1 79 ? 2.3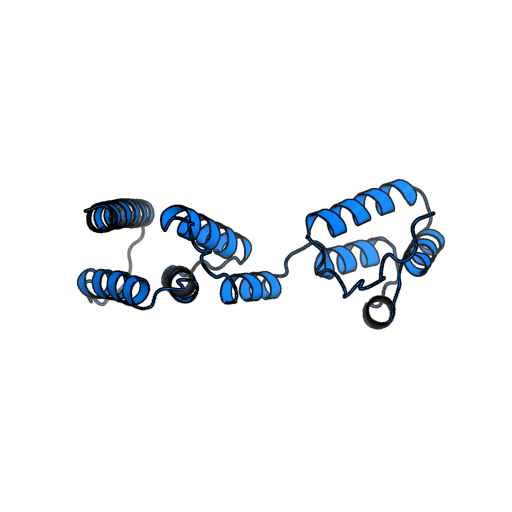83 5.030 4.327 1.00 64.69 79 PRO A C 1
ATOM 643 O O . PRO A 1 79 ? 1.466 4.938 5.132 1.00 64.69 79 PRO A O 1
ATOM 646 N N . LEU A 1 80 ? 2.415 6.013 3.419 1.00 68.88 80 LEU A N 1
ATOM 647 C CA . LEU A 1 80 ? 1.383 7.048 3.309 1.00 68.88 80 LEU A CA 1
ATOM 648 C C . LEU A 1 80 ? 0.016 6.493 2.886 1.00 68.88 80 LEU A C 1
ATOM 650 O O . LEU A 1 80 ? -0.995 6.856 3.476 1.00 68.88 80 LEU A O 1
ATOM 654 N N . GLN A 1 81 ? -0.038 5.603 1.893 1.00 72.69 81 GLN A N 1
ATOM 655 C CA . GLN A 1 81 ? -1.288 4.947 1.491 1.00 72.69 81 GLN A CA 1
ATOM 656 C C . GLN A 1 81 ? -1.826 4.019 2.582 1.00 72.69 81 GLN A C 1
ATOM 658 O O . GLN A 1 81 ? -3.042 3.904 2.733 1.00 72.69 81 GLN A O 1
ATOM 663 N N . MET A 1 82 ? -0.940 3.378 3.348 1.00 77.12 82 MET A N 1
ATOM 664 C CA . MET A 1 82 ? -1.308 2.590 4.518 1.00 77.12 82 MET A CA 1
ATOM 665 C C . MET A 1 82 ? -1.936 3.462 5.591 1.00 77.12 82 MET A C 1
ATOM 667 O O . MET A 1 82 ? -3.053 3.175 6.008 1.00 77.12 82 MET A O 1
ATOM 671 N N . ILE A 1 83 ? -1.279 4.563 5.959 1.00 78.38 83 ILE A N 1
ATOM 672 C CA . ILE A 1 83 ? -1.800 5.553 6.907 1.00 78.38 83 ILE A CA 1
ATOM 673 C C . ILE A 1 83 ? -3.150 6.107 6.430 1.00 78.38 83 ILE A C 1
ATOM 675 O O . ILE A 1 83 ? -4.090 6.204 7.216 1.00 78.38 83 ILE A O 1
ATOM 679 N N . GLU A 1 84 ? -3.295 6.412 5.140 1.00 80.00 84 GLU A N 1
ATOM 680 C CA . GLU A 1 84 ? -4.552 6.901 4.565 1.00 80.00 84 GLU A CA 1
ATOM 681 C C . GLU A 1 84 ? -5.674 5.857 4.661 1.00 80.00 84 GLU A C 1
ATOM 683 O O . GLU A 1 84 ? -6.810 6.176 5.020 1.00 80.00 84 GLU A O 1
ATOM 688 N N . ARG A 1 85 ? -5.363 4.587 4.378 1.00 78.94 85 ARG A N 1
ATOM 689 C CA . ARG A 1 85 ? -6.290 3.465 4.570 1.00 78.94 85 ARG A CA 1
ATOM 690 C C . ARG A 1 85 ? -6.742 3.365 6.016 1.00 78.94 85 ARG A C 1
ATOM 692 O O . ARG A 1 85 ? -7.927 3.193 6.279 1.00 78.94 85 ARG A O 1
ATOM 699 N N . LEU A 1 86 ? -5.784 3.480 6.922 1.00 83.31 86 LEU A N 1
ATOM 700 C CA . LEU A 1 86 ? -5.954 3.332 8.354 1.00 83.31 86 LEU A CA 1
ATOM 701 C C . LEU A 1 86 ? -6.822 4.466 8.920 1.00 83.31 86 LEU A C 1
ATOM 703 O O . LEU A 1 86 ? -7.774 4.211 9.652 1.00 83.31 86 LEU A O 1
ATOM 707 N N . ARG A 1 87 ? -6.603 5.702 8.456 1.00 82.62 87 ARG A N 1
ATOM 708 C CA . ARG A 1 87 ? -7.431 6.878 8.771 1.00 82.62 87 ARG A CA 1
ATOM 709 C C . ARG A 1 87 ? -8.876 6.749 8.283 1.00 82.62 87 ARG A C 1
ATOM 711 O O . ARG A 1 87 ? -9.797 7.223 8.943 1.00 82.62 87 ARG A O 1
ATOM 718 N N . ASN A 1 88 ? -9.079 6.138 7.118 1.00 82.88 88 ASN A N 1
ATOM 719 C CA . ASN A 1 88 ? -10.402 6.004 6.503 1.00 82.88 88 ASN A CA 1
ATOM 720 C C . ASN A 1 88 ? -11.133 4.711 6.885 1.00 82.88 88 ASN A C 1
ATOM 722 O O . ASN A 1 88 ? -12.312 4.552 6.544 1.00 82.88 88 ASN A O 1
ATOM 726 N N . ALA A 1 89 ? -10.461 3.789 7.572 1.00 86.88 89 ALA A N 1
ATOM 727 C CA . ALA A 1 89 ? -11.037 2.524 7.979 1.00 86.88 89 ALA A CA 1
ATOM 728 C C . ALA A 1 89 ? -12.189 2.774 8.966 1.00 86.88 89 ALA A C 1
ATOM 730 O O . ALA A 1 89 ? -12.071 3.519 9.939 1.00 86.88 89 ALA A O 1
ATOM 731 N N . LYS A 1 90 ? -13.344 2.160 8.700 1.00 88.75 90 LYS A N 1
ATOM 732 C CA . LYS A 1 90 ? -14.535 2.263 9.549 1.00 88.75 90 LYS A CA 1
ATOM 733 C C . LYS A 1 90 ? -15.108 0.880 9.776 1.00 88.75 90 LYS A C 1
ATOM 735 O O . LYS A 1 90 ? -15.413 0.195 8.797 1.00 88.75 90 LYS A O 1
ATOM 740 N N . ARG A 1 91 ? -15.380 0.531 11.034 1.00 88.50 91 ARG A N 1
ATOM 741 C CA . ARG A 1 91 ? -16.055 -0.720 11.396 1.00 88.50 91 ARG A CA 1
ATOM 742 C C . ARG A 1 91 ? -17.368 -0.841 10.626 1.00 88.50 91 ARG A C 1
ATOM 744 O O . ARG A 1 91 ? -18.183 0.089 10.637 1.00 88.50 91 ARG A O 1
ATOM 751 N N . SER A 1 92 ? -17.573 -1.951 9.925 1.00 85.19 92 SER A N 1
ATOM 752 C CA . SER A 1 92 ? -18.816 -2.217 9.197 1.00 85.19 92 SER A CA 1
ATOM 753 C C . SER A 1 92 ? -19.947 -2.606 10.159 1.00 85.19 92 SER A C 1
ATOM 755 O O . SER A 1 92 ? -19.721 -3.054 11.284 1.00 85.19 92 SER A O 1
ATOM 757 N N . LYS A 1 93 ? -21.203 -2.397 9.740 1.00 79.81 93 LYS A N 1
ATOM 758 C CA . LYS A 1 93 ? -22.370 -2.819 10.530 1.00 79.81 93 LYS A CA 1
ATOM 759 C C . LYS A 1 93 ? -2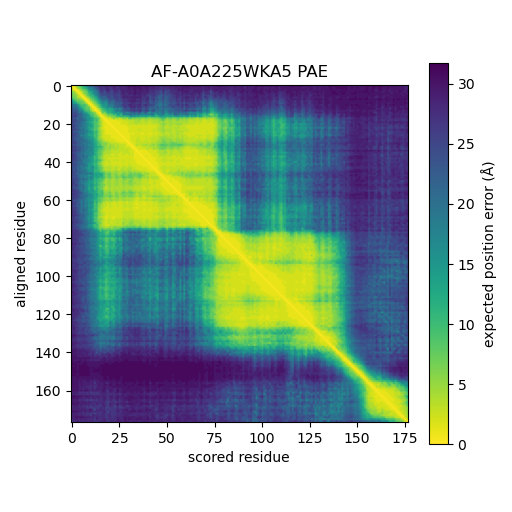2.392 -4.355 10.571 1.00 79.81 93 LYS A C 1
ATOM 761 O O . LYS A 1 93 ? -22.332 -4.970 9.515 1.00 79.81 93 LYS A O 1
ATOM 766 N N . GLY A 1 94 ? -22.463 -4.943 11.767 1.00 79.56 94 GLY A N 1
ATOM 767 C CA . GLY A 1 94 ? -22.441 -6.402 11.967 1.00 79.56 94 GLY A CA 1
ATOM 768 C C . GLY A 1 94 ? -21.055 -7.021 12.204 1.00 79.56 94 GLY A C 1
ATOM 769 O O . GLY A 1 94 ? -20.984 -8.187 12.560 1.00 79.56 94 GLY A O 1
ATOM 770 N N . MET A 1 95 ? -19.962 -6.260 12.067 1.00 84.31 95 MET A N 1
ATOM 771 C CA . MET A 1 95 ? -18.609 -6.713 12.432 1.00 84.31 95 MET A CA 1
ATOM 772 C C . MET A 1 95 ? -18.387 -6.590 13.944 1.00 84.31 95 MET A C 1
ATOM 774 O O . MET A 1 95 ? -18.693 -5.531 14.503 1.00 84.31 95 MET A O 1
ATOM 778 N N . SER A 1 96 ? -17.855 -7.631 14.597 1.00 81.69 96 SER A N 1
ATOM 779 C CA . SER A 1 96 ? -17.551 -7.594 16.036 1.00 81.69 96 SER A CA 1
ATOM 780 C C . SER A 1 96 ? -16.415 -6.615 16.356 1.00 81.69 96 SER A C 1
ATOM 782 O O . SER A 1 96 ? -15.729 -6.107 15.463 1.00 81.69 96 SER A O 1
ATOM 784 N N . ALA A 1 97 ? -16.252 -6.300 17.642 1.00 80.06 97 ALA A N 1
ATOM 785 C CA . ALA A 1 97 ? -15.160 -5.449 18.095 1.00 80.06 97 ALA A CA 1
ATOM 786 C C . ALA A 1 97 ? -13.795 -6.147 17.972 1.00 80.06 97 ALA A C 1
ATOM 788 O O . ALA A 1 97 ? -12.847 -5.465 17.591 1.00 80.06 97 ALA A O 1
ATOM 789 N N . GLU A 1 98 ? -13.698 -7.468 18.195 1.00 81.25 98 GLU A N 1
ATOM 790 C CA . GLU A 1 98 ? -12.418 -8.186 18.045 1.00 81.25 98 GLU A CA 1
ATOM 791 C C . GLU A 1 98 ? -11.975 -8.215 16.589 1.00 81.25 98 GLU A C 1
ATOM 793 O O . GLU A 1 98 ? -10.869 -7.794 16.278 1.00 81.25 98 GLU A O 1
ATOM 798 N N . VAL A 1 99 ? -12.877 -8.585 15.672 1.00 84.62 99 VAL A N 1
ATOM 799 C CA . VAL A 1 99 ? -12.569 -8.621 14.234 1.00 84.62 99 VAL A CA 1
ATOM 800 C C . VAL A 1 99 ? -12.176 -7.231 13.726 1.00 84.62 99 VAL A C 1
ATOM 802 O O . VAL A 1 99 ? -11.326 -7.087 12.849 1.00 84.62 99 VAL A O 1
ATOM 805 N N . TRP A 1 100 ? -12.779 -6.177 14.279 1.00 88.44 100 TRP A N 1
ATOM 806 C CA . TRP A 1 100 ? -12.365 -4.807 13.993 1.00 88.44 100 TRP A CA 1
ATOM 807 C C . TRP A 1 100 ? -10.976 -4.477 14.565 1.00 88.44 100 TRP A C 1
ATOM 809 O O . TRP A 1 100 ? -10.184 -3.821 13.885 1.00 88.44 100 TRP A O 1
ATOM 819 N N . GLY A 1 101 ? -10.674 -4.949 15.776 1.00 87.69 101 GLY A N 1
ATOM 820 C CA . GLY A 1 101 ? -9.349 -4.879 16.392 1.00 87.69 101 GLY A CA 1
ATOM 821 C C . GLY A 1 101 ? -8.280 -5.541 15.527 1.00 87.69 101 GLY A C 1
ATOM 822 O O . GLY A 1 101 ? -7.288 -4.892 15.207 1.00 87.69 101 GLY A O 1
ATOM 823 N N . ASP A 1 102 ? -8.527 -6.758 15.041 1.00 86.38 102 ASP A N 1
ATOM 824 C CA . ASP A 1 102 ? -7.610 -7.501 14.165 1.00 86.38 102 ASP A CA 1
ATOM 825 C C . ASP A 1 102 ? -7.323 -6.752 12.859 1.00 86.38 102 ASP A C 1
ATOM 827 O O . ASP A 1 102 ? -6.176 -6.663 12.411 1.00 86.38 102 ASP A O 1
ATOM 831 N N . VAL A 1 103 ? -8.358 -6.157 12.255 1.00 86.50 103 VAL A N 1
ATOM 832 C CA . VAL A 1 103 ? -8.212 -5.335 11.045 1.00 86.50 103 VAL A CA 1
ATOM 833 C C . VAL A 1 103 ? -7.325 -4.120 11.315 1.00 86.50 103 VAL A C 1
ATOM 835 O O . VAL A 1 103 ? -6.454 -3.807 10.502 1.00 86.50 103 VAL A O 1
ATOM 838 N N . ILE A 1 104 ? -7.522 -3.429 12.439 1.00 88.94 104 ILE A N 1
ATOM 839 C CA . ILE A 1 104 ? -6.706 -2.265 12.797 1.00 88.94 104 ILE A CA 1
ATOM 840 C C . ILE A 1 104 ? -5.271 -2.668 13.126 1.00 88.94 104 ILE A C 1
ATOM 842 O O . ILE A 1 104 ? -4.354 -2.006 12.642 1.00 88.94 104 ILE A O 1
ATOM 846 N N . THR A 1 105 ? -5.062 -3.754 13.867 1.00 87.12 105 THR A N 1
ATOM 847 C CA . THR A 1 105 ? -3.732 -4.296 14.172 1.00 87.12 105 THR A CA 1
ATOM 848 C C . THR A 1 105 ? -2.977 -4.639 12.893 1.00 87.12 105 THR A C 1
ATOM 850 O O . THR A 1 105 ? -1.892 -4.107 12.668 1.00 87.12 105 THR A O 1
ATOM 853 N N . SER A 1 106 ? -3.598 -5.397 11.984 1.00 85.81 106 SER A N 1
ATOM 854 C CA . SER A 1 106 ? -3.000 -5.750 10.691 1.00 85.81 106 SER A CA 1
ATOM 855 C C . SER A 1 106 ? -2.640 -4.518 9.852 1.00 85.81 106 SER A C 1
ATOM 857 O O . SER A 1 106 ? -1.556 -4.452 9.266 1.00 85.81 106 SER A O 1
ATOM 859 N N . LEU A 1 107 ? -3.513 -3.504 9.818 1.00 83.88 107 LEU A N 1
ATOM 860 C CA . LEU A 1 107 ? -3.228 -2.251 9.120 1.00 83.88 107 LEU A CA 1
ATOM 861 C C . LEU A 1 107 ? -2.100 -1.461 9.794 1.00 83.88 107 LEU A C 1
ATOM 863 O O . LEU A 1 107 ? -1.280 -0.884 9.084 1.00 83.88 107 LEU A O 1
ATOM 867 N N . CYS A 1 108 ? -2.036 -1.431 11.128 1.00 85.81 108 CYS A N 1
ATOM 868 C CA . CYS A 1 108 ? -0.983 -0.741 11.877 1.00 85.81 108 CYS A CA 1
ATOM 869 C C . CYS A 1 108 ? 0.377 -1.402 11.667 1.00 85.81 108 CYS A C 1
ATOM 871 O O . CYS A 1 108 ? 1.360 -0.692 11.459 1.00 85.81 108 CYS A O 1
ATOM 873 N N . ASP A 1 109 ? 0.429 -2.732 11.658 1.00 85.88 109 ASP A N 1
ATOM 874 C CA . ASP A 1 109 ? 1.650 -3.491 11.394 1.00 85.88 109 ASP A CA 1
ATOM 875 C C . ASP A 1 109 ? 2.143 -3.247 9.963 1.00 85.88 109 ASP A C 1
ATOM 877 O O . ASP A 1 109 ? 3.303 -2.895 9.756 1.00 85.88 109 ASP A O 1
ATOM 881 N N . ALA A 1 110 ? 1.247 -3.302 8.973 1.00 80.94 110 ALA A N 1
ATOM 882 C CA . ALA A 1 110 ? 1.584 -2.974 7.588 1.00 80.94 110 ALA A CA 1
ATOM 883 C C . ALA A 1 110 ? 1.991 -1.493 7.405 1.00 80.94 110 ALA A C 1
ATOM 885 O O . ALA A 1 110 ? 2.863 -1.174 6.594 1.00 80.94 110 ALA A O 1
ATOM 886 N N . ALA A 1 111 ? 1.411 -0.579 8.188 1.00 84.12 111 ALA A N 1
ATOM 887 C CA . ALA A 1 111 ? 1.765 0.842 8.214 1.00 84.12 111 ALA A CA 1
ATOM 888 C C . ALA A 1 111 ? 3.021 1.157 9.047 1.00 84.12 111 ALA A C 1
ATOM 890 O O . ALA A 1 111 ? 3.455 2.308 9.051 1.00 84.12 111 ALA A O 1
ATOM 891 N N . HIS A 1 112 ? 3.596 0.170 9.745 1.00 84.12 112 HIS A N 1
ATOM 892 C CA . HIS A 1 112 ? 4.700 0.343 10.697 1.00 84.12 112 HIS A CA 1
ATOM 893 C C . HIS A 1 112 ? 4.386 1.347 11.825 1.00 84.12 112 HIS A C 1
ATOM 895 O O . HIS A 1 112 ? 5.275 2.006 12.363 1.00 84.12 112 HIS A O 1
ATOM 901 N N . VAL A 1 113 ? 3.112 1.473 12.203 1.00 84.12 113 VAL A N 1
ATOM 902 C CA . VAL A 1 113 ? 2.686 2.282 13.350 1.00 84.12 113 VAL A CA 1
ATOM 903 C C . VAL A 1 113 ? 2.983 1.472 14.600 1.00 84.12 113 VAL A C 1
ATOM 905 O O . VAL A 1 113 ? 2.271 0.516 14.871 1.00 84.12 113 VAL A O 1
ATOM 908 N N . THR A 1 114 ? 4.030 1.801 15.349 1.00 84.31 114 THR A N 1
ATOM 909 C CA . THR A 1 114 ? 4.434 1.050 16.557 1.00 84.31 114 THR A CA 1
ATOM 910 C C . THR A 1 114 ? 3.886 1.641 17.851 1.00 84.31 114 THR A C 1
ATOM 912 O O . THR A 1 114 ? 3.770 0.930 18.840 1.00 84.31 114 THR A O 1
ATOM 915 N N . ASP A 1 115 ? 3.517 2.922 17.841 1.00 85.38 115 ASP A N 1
ATOM 916 C CA . ASP A 1 115 ? 3.007 3.638 19.007 1.00 85.38 115 ASP A CA 1
ATOM 917 C C . ASP A 1 115 ? 1.618 3.095 19.430 1.00 85.38 115 ASP A C 1
ATOM 919 O O . ASP A 1 115 ? 0.656 3.213 18.657 1.00 85.38 115 ASP A O 1
ATOM 923 N N . PRO A 1 116 ? 1.484 2.516 20.642 1.00 84.00 116 PRO A N 1
ATOM 924 C CA . PRO A 1 116 ? 0.225 1.933 21.115 1.00 84.00 116 PRO A CA 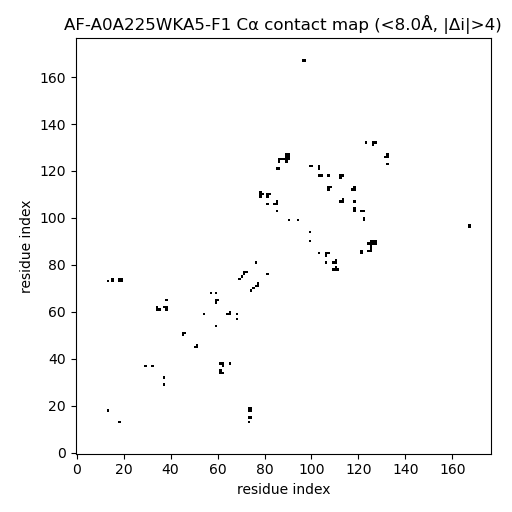1
ATOM 925 C C . PRO A 1 116 ? -0.919 2.947 21.216 1.00 84.00 116 PRO A C 1
ATOM 927 O O . PRO A 1 116 ? -2.073 2.617 20.929 1.00 84.00 116 PRO A O 1
ATOM 930 N N . GLN A 1 117 ? -0.607 4.198 21.559 1.00 84.12 117 GLN A N 1
ATOM 931 C CA . GLN A 1 117 ? -1.589 5.270 21.668 1.00 84.12 117 GLN A CA 1
ATOM 932 C C . GLN A 1 117 ? -2.136 5.637 20.286 1.00 84.12 117 GLN A C 1
ATOM 934 O O . GLN A 1 117 ? -3.350 5.776 20.123 1.00 84.12 117 GLN A O 1
ATOM 939 N N . MET A 1 118 ? -1.278 5.735 19.266 1.00 86.38 118 MET A N 1
ATOM 940 C CA . MET A 1 118 ? -1.723 5.930 17.884 1.00 86.38 118 MET A CA 1
ATOM 941 C C . MET A 1 118 ? -2.587 4.765 17.402 1.00 86.38 118 MET A C 1
ATOM 943 O O . MET A 1 118 ? -3.661 5.013 16.850 1.00 86.38 118 MET A O 1
ATOM 947 N N . ARG A 1 119 ? -2.170 3.511 17.632 1.00 90.31 119 ARG A N 1
ATOM 948 C CA . ARG A 1 119 ? -2.962 2.320 17.256 1.00 90.31 119 ARG A CA 1
ATOM 949 C C . ARG A 1 119 ? -4.371 2.382 17.853 1.00 90.31 119 ARG A C 1
ATOM 951 O O . ARG A 1 119 ? -5.361 2.190 17.144 1.00 90.31 119 ARG A O 1
ATOM 958 N N . TYR A 1 120 ? -4.467 2.743 19.130 1.00 85.88 120 TYR A N 1
ATOM 959 C CA . TYR A 1 120 ? -5.743 2.899 19.819 1.00 85.88 120 TYR A CA 1
ATOM 960 C C . TYR A 1 120 ? -6.595 4.053 19.264 1.00 85.88 120 TYR A C 1
ATOM 962 O O . TYR A 1 120 ? -7.799 3.893 19.051 1.00 85.88 120 TYR A O 1
ATOM 970 N N . GLN A 1 121 ? -5.993 5.204 18.946 1.00 88.12 121 GLN A N 1
ATOM 971 C CA . GLN A 1 121 ? -6.722 6.317 18.324 1.00 88.12 121 GLN A CA 1
ATOM 972 C C . GLN A 1 121 ? -7.339 5.928 16.978 1.00 88.12 121 GLN A C 1
ATOM 974 O O . GLN A 1 121 ? -8.468 6.325 16.671 1.00 88.12 121 GLN A O 1
ATOM 979 N N . TYR A 1 122 ? -6.648 5.116 16.182 1.00 88.06 122 TYR A N 1
ATOM 980 C CA . TYR A 1 122 ? -7.193 4.608 14.929 1.00 88.06 122 TYR A CA 1
ATOM 981 C C . TYR A 1 122 ? -8.344 3.621 15.136 1.00 88.06 122 TYR A C 1
ATOM 983 O O . TYR A 1 122 ? -9.374 3.734 14.461 1.00 88.06 122 TYR A O 1
ATOM 991 N N . PHE A 1 123 ? -8.218 2.724 16.117 1.00 88.69 123 PHE A N 1
ATOM 992 C CA . PHE A 1 123 ? -9.305 1.835 16.527 1.00 88.69 123 PHE A CA 1
ATOM 993 C C . PHE A 1 123 ? -10.559 2.624 16.904 1.00 88.69 123 PHE A C 1
ATOM 995 O O . PHE A 1 123 ? -11.638 2.370 16.354 1.00 88.69 123 PHE A O 1
ATOM 1002 N N . LEU A 1 124 ? -10.404 3.625 17.777 1.00 87.19 124 LEU A N 1
ATOM 1003 C CA . LEU A 1 124 ? -11.491 4.496 18.201 1.00 87.19 124 LEU A CA 1
ATOM 1004 C C . LEU A 1 124 ? -12.094 5.240 17.019 1.00 87.19 124 LEU A C 1
ATOM 1006 O O . LEU A 1 124 ? -13.308 5.200 16.838 1.00 87.19 124 LEU A O 1
ATOM 1010 N N . THR A 1 125 ? -11.280 5.900 16.196 1.00 87.44 125 THR A N 1
ATOM 1011 C CA . THR A 1 125 ? -11.753 6.766 15.106 1.00 87.44 125 THR A CA 1
ATOM 1012 C C . THR A 1 125 ? -12.665 6.014 14.137 1.00 87.44 125 THR A C 1
ATOM 1014 O O . THR A 1 125 ? -13.704 6.557 13.734 1.00 87.44 125 THR A O 1
ATOM 1017 N N . GLY A 1 126 ? -12.358 4.747 13.850 1.00 86.69 126 GLY A N 1
ATOM 1018 C CA . GLY A 1 126 ? -13.151 3.910 12.952 1.00 86.69 126 GLY A CA 1
ATOM 1019 C C . GLY A 1 126 ? -14.449 3.339 13.537 1.00 86.69 126 GLY A C 1
ATOM 1020 O O . GLY A 1 126 ? -15.270 2.808 12.780 1.00 86.69 126 GLY A O 1
ATOM 1021 N N . LEU A 1 127 ? -14.717 3.480 14.841 1.00 86.81 127 LEU A N 1
ATOM 1022 C CA . LEU A 1 127 ? -16.009 3.098 15.421 1.00 86.81 127 LEU A CA 1
ATOM 1023 C C . LEU A 1 127 ? -17.119 4.066 14.969 1.00 86.81 127 LEU A C 1
ATOM 1025 O O . LEU A 1 127 ? -17.018 5.287 15.091 1.00 86.81 127 LEU A O 1
ATOM 1029 N N . ARG A 1 128 ? -18.225 3.529 14.442 1.00 78.50 128 ARG A N 1
ATOM 1030 C CA . ARG A 1 128 ? -19.357 4.355 13.974 1.00 78.50 128 ARG A CA 1
ATOM 1031 C C . ARG A 1 128 ? -20.266 4.837 15.104 1.00 78.50 128 ARG A C 1
ATOM 1033 O O . ARG A 1 128 ? -20.845 5.912 14.988 1.00 78.50 128 ARG A O 1
ATOM 1040 N N . ASN A 1 129 ? -20.403 4.046 16.167 1.00 79.00 129 ASN A N 1
ATOM 1041 C CA . ASN A 1 129 ? -21.281 4.366 17.288 1.00 79.00 129 ASN A CA 1
ATOM 1042 C C . ASN A 1 129 ? -20.552 5.283 18.287 1.00 79.00 129 ASN A C 1
ATOM 1044 O O . ASN A 1 129 ? -19.491 4.922 18.797 1.00 79.00 129 ASN A O 1
ATOM 1048 N N . LYS A 1 130 ? -21.131 6.461 18.551 1.00 75.06 130 LYS A N 1
ATOM 1049 C CA . LYS A 1 130 ? -20.621 7.442 19.519 1.00 75.06 130 LYS A CA 1
ATOM 1050 C C . LYS A 1 130 ? -20.673 6.923 20.960 1.00 75.06 130 LYS A C 1
ATOM 1052 O O . LYS A 1 130 ? -19.762 7.214 21.721 1.00 75.06 130 LYS A O 1
ATOM 1057 N N . GLU A 1 131 ? -21.674 6.122 21.305 1.00 69.62 131 GLU A N 1
ATOM 1058 C CA . GLU A 1 131 ? -21.819 5.509 22.631 1.00 69.62 131 GLU A CA 1
ATOM 1059 C C . GLU A 1 131 ? -20.771 4.414 22.839 1.00 69.62 131 GLU A C 1
ATOM 1061 O O . GLU A 1 131 ? -20.115 4.393 23.871 1.00 69.62 131 GLU A O 1
ATOM 1066 N N . CYS A 1 132 ? -20.508 3.576 21.824 1.00 68.88 132 CYS A N 1
ATOM 1067 C CA . CYS A 1 132 ? -19.403 2.610 21.889 1.00 68.88 132 CYS A CA 1
ATOM 1068 C C . CYS A 1 132 ? -18.041 3.308 22.006 1.00 68.88 132 CYS A C 1
ATOM 1070 O O . CYS A 1 132 ? -17.186 2.851 22.754 1.00 68.88 132 CYS A O 1
ATOM 1072 N N . LYS A 1 133 ? -17.831 4.416 21.278 1.00 77.31 133 LYS A N 1
ATOM 1073 C CA . LYS A 1 133 ? -16.615 5.235 21.414 1.00 77.31 133 LYS A CA 1
ATOM 1074 C C . LYS A 1 133 ? -16.454 5.760 22.838 1.00 77.31 133 LYS A C 1
ATOM 1076 O O . LYS A 1 133 ? -15.369 5.642 23.393 1.00 77.31 133 LYS A O 1
ATOM 1081 N N . ALA A 1 134 ? -17.527 6.312 23.407 1.00 74.88 134 ALA A N 1
ATOM 1082 C CA . ALA A 1 134 ? -17.527 6.868 24.753 1.00 74.88 134 ALA A CA 1
ATOM 1083 C C . ALA A 1 134 ? -17.287 5.786 25.813 1.00 74.88 134 ALA A C 1
ATOM 1085 O O . ALA A 1 134 ? -16.410 5.964 26.645 1.00 74.88 134 ALA A O 1
ATOM 1086 N N . ALA A 1 135 ? -17.977 4.644 25.732 1.00 69.88 135 ALA A N 1
ATOM 1087 C CA . ALA A 1 135 ? -17.794 3.532 26.662 1.00 69.88 135 ALA A CA 1
ATOM 1088 C C . ALA A 1 135 ? -16.335 3.052 26.688 1.00 69.88 135 ALA A C 1
ATOM 1090 O O . ALA A 1 135 ? -15.733 2.984 27.752 1.00 69.88 135 ALA A O 1
ATOM 1091 N N . VAL A 1 136 ? -15.736 2.823 25.514 1.00 71.00 136 VAL A N 1
ATOM 1092 C CA . VAL A 1 136 ? -14.343 2.359 25.401 1.00 71.00 136 VAL A CA 1
ATOM 1093 C C . VAL A 1 136 ? -13.343 3.434 25.865 1.00 71.00 136 VAL A C 1
ATOM 1095 O O . VAL A 1 136 ? -12.362 3.117 26.535 1.00 71.00 136 VAL A O 1
ATOM 1098 N N . GLN A 1 137 ? -13.603 4.718 25.586 1.00 70.00 137 GLN A N 1
ATOM 1099 C CA . GLN A 1 137 ? -12.785 5.825 26.100 1.00 70.00 137 GLN A CA 1
ATOM 1100 C C . GLN A 1 137 ? -12.860 5.960 27.624 1.00 70.00 137 GLN A C 1
ATOM 1102 O O . GLN A 1 137 ? -11.830 6.179 28.258 1.00 70.00 137 GLN A O 1
ATOM 1107 N N . THR A 1 138 ? -14.048 5.826 28.217 1.00 66.06 138 THR A N 1
ATOM 1108 C CA . THR A 1 138 ? -14.244 5.930 29.667 1.00 66.06 138 THR A CA 1
ATOM 1109 C C . THR A 1 138 ? -13.577 4.776 30.409 1.00 66.06 138 THR A C 1
ATOM 1111 O O . THR A 1 138 ? -12.979 5.015 31.454 1.00 66.06 138 THR A O 1
ATOM 1114 N N . THR A 1 139 ? -13.601 3.556 29.863 1.00 60.78 139 THR A N 1
ATOM 1115 C CA . THR A 1 139 ? -12.882 2.421 30.460 1.00 60.78 13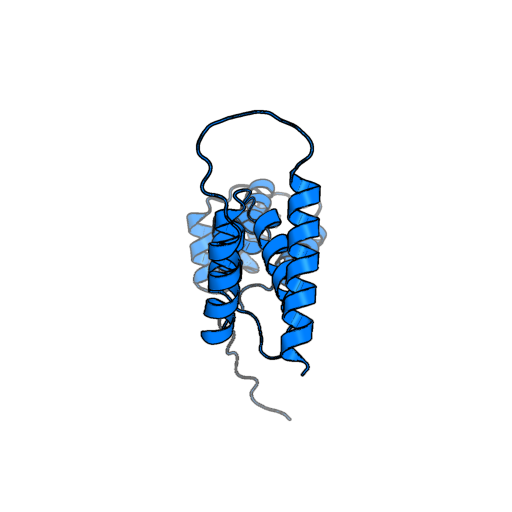9 THR A CA 1
ATOM 1116 C C . THR A 1 139 ? -11.370 2.672 30.492 1.00 60.78 139 THR A C 1
ATOM 1118 O O . THR A 1 139 ? -10.756 2.513 31.537 1.00 60.78 139 THR A O 1
ATOM 1121 N N . MET A 1 140 ? -10.771 3.187 29.410 1.00 59.19 140 MET A N 1
ATOM 1122 C CA . MET A 1 140 ? -9.327 3.474 29.394 1.00 59.19 140 MET A CA 1
ATOM 1123 C C . MET A 1 140 ? -8.887 4.607 30.329 1.00 59.19 140 MET A C 1
ATOM 1125 O O . MET A 1 140 ? -7.789 4.547 30.872 1.00 59.19 140 MET A O 1
ATOM 1129 N N . VAL A 1 141 ? -9.704 5.649 30.518 1.00 53.59 141 VAL A N 1
ATOM 1130 C CA . VAL A 1 141 ? -9.355 6.769 31.417 1.00 53.59 141 VAL A CA 1
ATOM 1131 C C . VAL A 1 141 ? -9.326 6.330 32.884 1.00 53.59 141 VAL A C 1
ATOM 1133 O O . VAL A 1 141 ? -8.577 6.904 33.670 1.00 53.59 141 VAL A O 1
ATOM 1136 N N . ASN A 1 142 ? -10.087 5.296 33.245 1.00 50.38 142 ASN A N 1
ATOM 1137 C CA . ASN A 1 142 ? -10.124 4.783 34.613 1.00 50.38 142 ASN A CA 1
ATOM 1138 C C . ASN A 1 142 ? -8.982 3.798 34.933 1.00 50.38 142 ASN A C 1
ATOM 1140 O O . ASN A 1 142 ? -8.703 3.592 36.111 1.00 50.38 142 ASN A O 1
ATOM 1144 N N . ASP A 1 143 ? -8.288 3.264 33.919 1.00 45.66 143 ASP A N 1
ATOM 1145 C CA . ASP A 1 143 ? -7.254 2.227 34.077 1.00 45.66 143 ASP A CA 1
ATOM 1146 C C . ASP A 1 143 ? -5.819 2.705 33.774 1.00 45.66 143 ASP A C 1
ATOM 1148 O O . ASP A 1 143 ? -4.895 1.895 33.743 1.00 45.66 143 ASP A O 1
ATOM 1152 N N . ILE A 1 144 ? -5.583 4.008 33.569 1.00 42.31 144 ILE A N 1
ATOM 1153 C CA . ILE A 1 144 ? -4.222 4.567 33.483 1.00 42.31 144 ILE A CA 1
ATOM 1154 C C . ILE A 1 144 ? -3.805 5.065 34.876 1.00 42.31 144 ILE A C 1
ATOM 1156 O O . ILE A 1 144 ? -4.267 6.130 35.297 1.00 42.31 144 ILE A O 1
ATOM 1160 N N . PRO A 1 145 ? -2.881 4.397 35.599 1.00 36.28 145 PRO A N 1
ATOM 1161 C CA . PRO A 1 145 ? -2.167 5.059 36.674 1.00 36.28 145 PRO A CA 1
ATOM 1162 C C . PRO A 1 145 ? -1.307 6.141 36.022 1.00 36.28 145 PRO A C 1
ATOM 1164 O O . PRO A 1 145 ? -0.330 5.850 35.332 1.00 36.28 145 PRO A O 1
ATOM 1167 N N . LEU A 1 146 ? -1.668 7.405 36.234 1.00 39.06 146 LEU A N 1
ATOM 1168 C CA . LEU A 1 146 ? -0.744 8.524 36.088 1.00 39.06 146 LEU A CA 1
ATOM 1169 C C . LEU A 1 146 ? 0.384 8.324 37.108 1.00 39.06 146 LEU A C 1
ATOM 1171 O O . LEU A 1 146 ? 0.330 8.827 38.226 1.00 39.06 146 LEU A O 1
ATOM 1175 N N . GLN A 1 147 ? 1.386 7.536 36.743 1.00 32.59 147 GLN A N 1
ATOM 1176 C CA . GLN A 1 147 ? 2.645 7.436 37.462 1.00 32.59 147 GLN A CA 1
ATOM 1177 C C . GLN A 1 147 ? 3.723 7.908 36.497 1.00 32.59 147 GLN A C 1
ATOM 1179 O O . GLN A 1 147 ? 3.980 7.295 35.460 1.00 32.59 147 GLN A O 1
ATOM 1184 N N . GLY A 1 148 ? 4.268 9.079 36.809 1.00 36.91 148 GLY A N 1
ATOM 1185 C CA . GLY A 1 148 ? 5.437 9.602 36.135 1.00 36.91 148 GLY A CA 1
ATOM 1186 C C . GLY A 1 148 ? 6.662 8.715 36.358 1.00 36.91 148 GLY A C 1
ATOM 1187 O O . GLY A 1 148 ? 6.725 7.920 37.288 1.00 36.91 148 GLY A O 1
ATOM 1188 N N . GLU A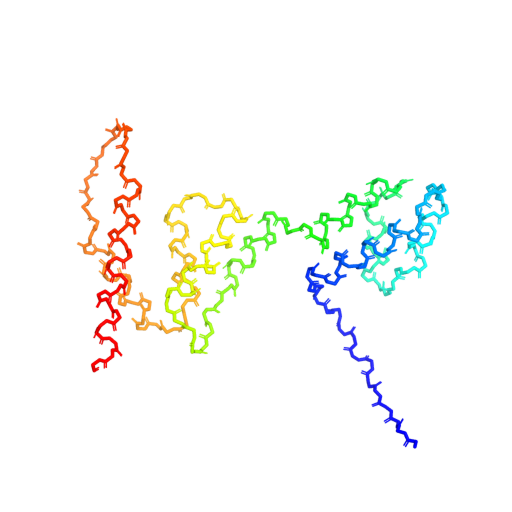 1 149 ? 7.648 8.977 35.504 1.00 29.73 149 GLU A N 1
ATOM 1189 C CA . GLU A 1 149 ? 9.064 8.619 35.625 1.00 29.73 149 GLU A CA 1
ATOM 1190 C C . GLU A 1 149 ? 9.531 7.244 35.086 1.00 29.73 149 GLU A C 1
ATOM 1192 O O . GLU A 1 149 ? 8.939 6.185 35.249 1.00 29.73 149 GLU A O 1
ATOM 1197 N N . THR A 1 150 ? 10.636 7.346 34.342 1.00 35.31 150 THR A N 1
ATOM 1198 C CA . THR A 1 150 ? 11.346 6.399 33.455 1.00 35.31 150 THR A CA 1
ATOM 1199 C C . THR A 1 150 ? 12.187 5.325 34.195 1.00 35.31 150 THR A C 1
ATOM 1201 O O . THR A 1 150 ? 12.291 5.379 35.414 1.00 35.31 150 THR A O 1
ATOM 1204 N N . PRO A 1 151 ? 13.038 4.514 33.519 1.00 53.06 151 PRO A N 1
ATOM 1205 C CA . PRO A 1 151 ? 12.761 3.399 32.610 1.00 53.06 151 PRO A CA 1
ATOM 1206 C C . PRO A 1 151 ? 13.375 2.071 33.134 1.00 53.06 151 PRO A C 1
ATOM 1208 O O . PRO A 1 151 ? 14.507 2.056 33.621 1.00 53.06 151 PRO A O 1
ATOM 1211 N N . LYS A 1 152 ? 12.724 0.911 32.941 1.00 32.00 152 LYS A N 1
ATOM 1212 C CA . LYS A 1 152 ? 13.439 -0.385 32.933 1.00 32.00 152 LYS A CA 1
ATOM 1213 C C . LYS A 1 152 ? 12.693 -1.479 32.166 1.00 32.00 152 LYS A C 1
ATOM 1215 O O . LYS A 1 152 ? 11.532 -1.776 32.404 1.00 32.00 152 LYS A O 1
ATOM 1220 N N . LYS A 1 153 ? 13.436 -2.055 31.225 1.00 40.53 153 LYS A N 1
ATOM 1221 C CA . LYS A 1 153 ? 13.106 -3.135 30.294 1.00 40.53 153 LYS A CA 1
ATOM 1222 C C . LYS A 1 153 ? 12.868 -4.459 31.031 1.00 40.53 153 LYS A C 1
ATOM 1224 O O . LYS A 1 153 ? 13.778 -4.939 31.696 1.00 40.53 153 LYS A O 1
ATOM 1229 N N . SER A 1 154 ? 11.692 -5.062 30.856 1.00 41.78 154 SER A N 1
ATOM 1230 C CA . SER A 1 154 ? 11.473 -6.456 30.411 1.00 41.78 154 SER A CA 1
ATOM 1231 C C . SER A 1 154 ? 10.059 -6.935 30.780 1.00 41.78 154 SER A C 1
ATOM 1233 O O . SER A 1 154 ? 9.595 -6.700 31.887 1.00 41.78 154 SER A O 1
ATOM 1235 N N . SER A 1 155 ? 9.398 -7.623 29.841 1.00 44.97 155 SER A N 1
ATOM 1236 C CA . SER A 1 155 ? 8.226 -8.488 30.069 1.00 44.97 155 SER A CA 1
ATOM 1237 C C . SER A 1 155 ? 6.882 -7.845 30.474 1.00 44.97 155 SER A C 1
ATOM 1239 O O . SER A 1 155 ? 6.138 -8.449 31.241 1.00 44.97 155 SER A O 1
ATOM 1241 N N . ASN A 1 156 ? 6.524 -6.669 29.941 1.00 51.41 156 ASN A N 1
ATOM 1242 C CA . ASN A 1 156 ? 5.199 -6.068 30.189 1.00 51.41 156 ASN A CA 1
ATOM 1243 C C . ASN A 1 156 ? 4.254 -6.040 28.973 1.00 51.41 156 ASN A C 1
ATOM 1245 O O . ASN A 1 156 ? 3.058 -5.873 29.167 1.00 51.41 156 ASN A O 1
ATOM 1249 N N . GLU A 1 157 ? 4.731 -6.221 27.738 1.00 49.16 157 GLU A N 1
ATOM 1250 C CA . GLU A 1 157 ? 3.879 -6.061 26.542 1.00 49.16 157 GLU A CA 1
ATOM 1251 C C . GLU A 1 157 ? 2.850 -7.193 26.394 1.00 49.16 157 GLU A C 1
ATOM 1253 O O . GLU A 1 157 ? 1.675 -6.919 26.153 1.00 49.16 157 GLU A O 1
ATOM 1258 N N . ASP A 1 158 ? 3.252 -8.442 26.654 1.00 45.88 158 ASP A N 1
ATOM 1259 C CA . ASP A 1 158 ? 2.343 -9.598 26.624 1.00 45.88 158 ASP A CA 1
ATOM 1260 C C . ASP A 1 158 ? 1.289 -9.533 27.739 1.00 45.88 158 ASP A C 1
ATOM 1262 O O . ASP A 1 158 ? 0.141 -9.928 27.544 1.00 45.88 158 ASP A O 1
ATOM 1266 N N . ASN A 1 159 ? 1.655 -8.974 28.898 1.00 54.19 159 ASN A N 1
ATOM 1267 C CA . ASN A 1 159 ? 0.741 -8.805 30.027 1.00 54.19 159 ASN A CA 1
ATOM 1268 C C . ASN A 1 159 ? -0.319 -7.736 29.716 1.00 54.19 159 ASN A C 1
ATOM 1270 O O . ASN A 1 159 ? -1.508 -7.966 29.910 1.00 54.19 159 ASN A O 1
ATOM 1274 N N . VAL A 1 160 ? 0.091 -6.609 29.123 1.00 62.19 160 VAL A N 1
ATOM 1275 C CA . VAL A 1 160 ? -0.831 -5.535 28.719 1.00 62.19 160 VAL A CA 1
ATOM 1276 C C . VAL A 1 160 ? -1.762 -5.990 27.590 1.00 62.19 160 VAL A C 1
ATOM 1278 O O . VAL A 1 160 ? -2.952 -5.681 27.616 1.00 62.19 160 VAL A O 1
ATOM 1281 N N . MET A 1 161 ? -1.259 -6.767 26.625 1.00 57.72 161 MET A N 1
ATOM 1282 C CA . MET A 1 161 ? -2.075 -7.327 25.540 1.00 57.72 161 MET A CA 1
ATOM 1283 C C . MET A 1 161 ? -3.104 -8.338 26.057 1.00 57.72 161 MET A C 1
ATOM 1285 O O . MET A 1 161 ? -4.268 -8.281 25.661 1.00 57.72 161 MET A O 1
ATOM 1289 N N . GLN A 1 162 ? -2.709 -9.221 26.977 1.00 61.16 162 GLN A N 1
ATOM 1290 C CA . GLN A 1 162 ? -3.629 -10.178 27.594 1.00 61.16 162 GLN A CA 1
ATOM 1291 C C . GLN A 1 162 ? -4.703 -9.466 28.424 1.00 61.16 162 GLN A C 1
ATOM 1293 O O . GLN A 1 162 ? -5.889 -9.764 28.298 1.00 61.16 162 GLN A O 1
ATOM 1298 N N . GLN A 1 163 ? -4.303 -8.460 29.198 1.00 64.12 163 GLN A N 1
ATOM 1299 C CA . GLN A 1 163 ? -5.212 -7.662 30.014 1.00 64.12 163 GLN A CA 1
ATOM 1300 C C . GLN A 1 163 ? -6.211 -6.873 29.151 1.00 64.12 163 GLN A C 1
ATOM 1302 O O . GLN A 1 163 ? -7.379 -6.732 29.511 1.00 64.12 163 GLN A O 1
ATOM 1307 N N . MET A 1 164 ? -5.788 -6.422 27.967 1.00 63.44 164 MET A N 1
ATOM 1308 C CA . MET A 1 164 ? -6.661 -5.764 26.997 1.00 63.44 164 MET A CA 1
ATOM 1309 C C . MET A 1 164 ? -7.643 -6.744 26.336 1.00 63.44 164 MET A C 1
ATOM 1311 O O . MET A 1 164 ? -8.800 -6.380 26.114 1.00 63.44 164 MET A O 1
ATOM 1315 N N . MET A 1 165 ? -7.227 -7.986 26.059 1.00 68.12 165 MET A N 1
ATOM 1316 C CA . MET A 1 165 ? -8.127 -9.030 25.549 1.00 68.12 165 MET A CA 1
ATOM 1317 C C . MET A 1 165 ? -9.201 -9.411 26.573 1.00 68.12 165 MET A C 1
ATOM 1319 O O . MET A 1 165 ? -10.381 -9.474 26.221 1.00 68.12 165 MET A O 1
ATOM 1323 N N . ASP A 1 166 ? -8.827 -9.563 27.842 1.00 65.19 166 ASP A N 1
ATOM 1324 C CA . ASP A 1 166 ? -9.768 -9.902 28.914 1.00 65.19 166 ASP A CA 1
ATOM 1325 C C . ASP A 1 166 ? -10.804 -8.783 29.134 1.00 65.19 166 ASP A C 1
ATOM 1327 O O . ASP A 1 166 ? -11.997 -9.044 29.321 1.00 65.19 166 ASP A O 1
ATOM 1331 N N . LEU A 1 167 ? -10.379 -7.522 29.016 1.00 62.69 167 LEU A N 1
ATOM 1332 C CA . LEU A 1 167 ? -11.256 -6.358 29.145 1.00 62.69 167 LEU A CA 1
ATOM 1333 C C . LEU A 1 167 ? -12.240 -6.234 27.969 1.00 62.69 167 LEU A C 1
ATOM 1335 O O . LEU A 1 167 ? -13.417 -5.913 28.163 1.00 62.69 167 LEU A O 1
ATOM 1339 N N . MET A 1 168 ? -11.788 -6.536 26.746 1.00 69.00 168 MET A N 1
ATOM 1340 C CA . MET A 1 168 ? -12.662 -6.592 25.568 1.00 69.00 168 MET A CA 1
ATOM 1341 C C . MET A 1 168 ? -13.719 -7.695 25.704 1.00 69.00 168 MET A C 1
ATOM 1343 O O . MET A 1 168 ? -14.886 -7.467 25.371 1.00 69.00 168 MET A O 1
ATOM 1347 N N . GLN A 1 169 ? -13.344 -8.847 26.265 1.00 63.69 169 GLN A N 1
ATOM 1348 C CA . GLN A 1 169 ? -14.266 -9.953 26.513 1.00 63.69 169 GLN A CA 1
ATOM 1349 C C . GLN A 1 169 ? -15.306 -9.608 27.591 1.00 63.69 169 GLN A C 1
ATOM 1351 O O . GLN A 1 169 ? -16.488 -9.934 27.450 1.00 63.69 169 GLN A O 1
ATOM 1356 N N . GLN A 1 170 ? -14.902 -8.895 28.646 1.00 56.53 170 GLN A N 1
ATOM 1357 C CA . GLN A 1 170 ? -15.802 -8.462 29.716 1.00 56.53 170 GLN A CA 1
ATOM 1358 C C . GLN A 1 170 ? -16.822 -7.422 29.230 1.00 56.53 170 GLN A C 1
ATOM 1360 O O . GLN A 1 170 ? -18.001 -7.505 29.578 1.00 56.53 170 GLN A O 1
ATOM 1365 N N . ALA A 1 171 ? -16.407 -6.487 28.371 1.00 55.84 171 ALA A N 1
ATOM 1366 C CA . ALA A 1 171 ? -17.311 -5.515 27.754 1.00 55.84 171 ALA A CA 1
ATOM 1367 C C . ALA A 1 171 ? -18.344 -6.181 26.826 1.00 55.84 171 ALA A C 1
ATOM 1369 O O . ALA A 1 171 ? -19.473 -5.704 26.699 1.00 55.84 171 ALA A O 1
ATOM 1370 N N . GLN A 1 172 ? -17.990 -7.308 26.206 1.00 52.34 172 GLN A N 1
ATOM 1371 C CA . GLN A 1 172 ? -18.896 -8.071 25.352 1.00 52.34 172 GLN A CA 1
ATOM 1372 C C . GLN A 1 172 ? -20.041 -8.720 26.144 1.00 52.34 172 GLN A C 1
ATOM 1374 O O . GLN A 1 172 ? -21.180 -8.709 25.678 1.00 52.34 172 GLN A O 1
ATOM 1379 N N . ASN A 1 173 ? -19.782 -9.175 27.373 1.00 53.84 173 ASN A N 1
ATOM 1380 C CA . ASN A 1 173 ? -20.806 -9.751 28.255 1.00 53.84 173 ASN A CA 1
ATOM 1381 C C . ASN A 1 173 ? -21.891 -8.736 28.656 1.00 53.84 173 ASN A C 1
ATOM 1383 O O . ASN A 1 173 ? -23.030 -9.124 28.900 1.00 53.84 173 ASN A O 1
ATOM 1387 N N . PHE A 1 174 ? -21.570 -7.439 28.664 1.00 45.09 174 PHE A N 1
ATOM 1388 C CA . PHE A 1 174 ? -22.539 -6.367 28.918 1.00 45.09 174 PHE A CA 1
ATOM 1389 C C . PHE A 1 174 ? -23.388 -5.990 27.697 1.00 45.09 174 PHE A C 1
ATOM 1391 O O . PHE A 1 174 ? -24.397 -5.313 27.852 1.00 45.09 174 PHE A O 1
ATOM 1398 N N . MET A 1 175 ? -23.002 -6.406 26.488 1.00 42.72 175 MET A N 1
ATOM 1399 C CA . MET A 1 175 ? -23.728 -6.089 25.249 1.00 42.72 175 MET A CA 1
ATOM 1400 C C . MET A 1 175 ? -24.689 -7.200 24.798 1.00 42.72 175 MET A C 1
ATOM 1402 O O . MET A 1 175 ? -25.425 -7.003 23.831 1.00 42.72 175 MET A O 1
ATOM 1406 N N . VAL A 1 176 ? -24.658 -8.362 25.457 1.00 51.28 176 VAL A N 1
ATOM 1407 C CA . VAL A 1 176 ? -25.505 -9.532 25.152 1.00 51.28 176 VAL A CA 1
ATOM 1408 C C . VAL A 1 176 ? -26.667 -9.687 26.156 1.00 51.28 176 VAL A C 1
ATOM 1410 O O . VAL A 1 176 ? -27.558 -10.501 25.918 1.00 51.28 176 VAL A O 1
ATOM 1413 N N . ALA A 1 177 ? -26.688 -8.899 27.240 1.00 41.91 177 ALA A N 1
ATOM 1414 C CA . ALA A 1 177 ? -27.777 -8.848 28.224 1.00 41.91 177 ALA A CA 1
ATOM 1415 C C . ALA A 1 177 ? -28.870 -7.833 27.851 1.00 41.91 177 ALA A C 1
ATOM 1417 O O . ALA A 1 177 ? -28.522 -6.758 27.309 1.00 41.91 177 ALA A O 1
#

pLDDT: mean 71.57, std 18.76, range [28.5, 92.81]

Mean predicted aligned error: 17.61 Å

Nearest PDB structures (foldseek):
  6gse-assembly1_A  TM=3.909E-01  e=3.697E-02  Rattus norvegicus
  7r1z-assembly1_A  TM=4.928E-01  e=1.108E-01  Rattus norvegicus
  7r24-assembly1_A  TM=5.066E-01  e=2.486E-01  Rattus norvegicus
  8rb3-assembly1_A  TM=3.962E-01  e=8.359E-01  Mus musculus
  8uyo-assembly1_1  TM=4.234E-01  e=1.182E+00  Homo sapiens